Protein AF-A0A7S2RZ08-F1 (afdb_monomer_lite)

Structure (mmCIF, N/CA/C/O backbone):
data_AF-A0A7S2RZ08-F1
#
_entry.id   AF-A0A7S2RZ08-F1
#
loop_
_atom_site.group_PDB
_atom_site.id
_atom_site.type_symbol
_atom_site.label_atom_id
_atom_site.label_alt_id
_atom_site.label_comp_id
_atom_site.label_asym_id
_atom_site.label_entity_id
_atom_site.label_seq_id
_atom_site.pdbx_PDB_ins_code
_atom_site.Cartn_x
_atom_site.Cartn_y
_atom_site.Cartn_z
_atom_site.occupancy
_atom_site.B_iso_or_equiv
_atom_site.auth_seq_id
_atom_site.auth_comp_id
_atom_site.auth_asym_id
_atom_site.auth_atom_id
_atom_site.pdbx_PDB_model_num
ATOM 1 N N . ASP A 1 1 ? 24.749 10.079 -25.184 1.00 39.88 1 ASP A N 1
ATOM 2 C CA . ASP A 1 1 ? 24.175 10.079 -26.549 1.00 39.88 1 ASP A CA 1
ATOM 3 C C . ASP A 1 1 ? 24.033 8.713 -27.232 1.00 39.88 1 ASP A C 1
ATOM 5 O O . ASP A 1 1 ? 23.468 8.671 -28.315 1.00 39.88 1 ASP A O 1
ATOM 9 N N . SER A 1 2 ? 24.429 7.578 -26.632 1.00 42.44 2 SER A N 1
ATOM 10 C CA . SER A 1 2 ? 24.277 6.251 -27.275 1.00 42.44 2 SER A CA 1
ATOM 11 C C . SER A 1 2 ? 23.037 5.440 -26.859 1.00 42.44 2 SER A C 1
ATOM 13 O O . SER A 1 2 ? 22.760 4.423 -27.485 1.00 42.44 2 SER A O 1
ATOM 15 N N . ILE A 1 3 ? 22.268 5.869 -25.848 1.00 48.19 3 ILE A N 1
ATOM 16 C CA . ILE A 1 3 ? 21.102 5.108 -25.342 1.00 48.19 3 ILE A CA 1
ATOM 17 C C . ILE A 1 3 ? 19.831 5.365 -26.177 1.00 48.19 3 ILE A C 1
ATOM 19 O O . ILE A 1 3 ? 18.966 4.501 -26.271 1.00 48.19 3 ILE A O 1
ATOM 23 N N . ILE A 1 4 ? 19.728 6.512 -26.856 1.00 50.09 4 ILE A N 1
ATOM 24 C CA . ILE A 1 4 ? 18.498 6.912 -27.566 1.00 50.09 4 ILE A CA 1
ATOM 25 C C . ILE A 1 4 ? 18.371 6.262 -28.961 1.00 50.09 4 ILE A C 1
ATOM 27 O O . ILE A 1 4 ? 17.264 6.106 -29.470 1.00 50.09 4 ILE A O 1
ATOM 31 N N . ASN A 1 5 ? 19.468 5.800 -29.568 1.00 40.56 5 ASN A N 1
ATOM 32 C CA . ASN A 1 5 ? 19.461 5.384 -30.979 1.00 40.56 5 ASN A CA 1
ATOM 33 C C . ASN A 1 5 ? 19.087 3.912 -31.244 1.00 40.56 5 ASN A C 1
ATOM 35 O O . ASN A 1 5 ? 19.013 3.526 -32.405 1.00 40.56 5 ASN A O 1
ATOM 39 N N . ASN A 1 6 ? 18.808 3.103 -30.215 1.00 41.78 6 ASN A N 1
ATOM 40 C CA . ASN A 1 6 ? 18.461 1.679 -30.377 1.00 41.78 6 ASN A CA 1
ATOM 41 C C . ASN A 1 6 ? 16.973 1.346 -30.168 1.00 41.78 6 ASN A C 1
ATOM 43 O O . ASN A 1 6 ? 16.601 0.178 -30.194 1.00 41.78 6 ASN A O 1
ATOM 47 N N . ILE A 1 7 ? 16.103 2.343 -29.986 1.00 49.62 7 ILE A N 1
ATOM 48 C CA . ILE A 1 7 ? 14.667 2.117 -29.714 1.00 49.62 7 ILE A CA 1
ATOM 49 C C . ILE A 1 7 ? 13.858 1.883 -31.006 1.00 49.62 7 ILE A C 1
ATOM 51 O O . ILE A 1 7 ? 12.688 1.517 -30.960 1.00 49.62 7 ILE A O 1
ATOM 55 N N . ASN A 1 8 ? 14.471 2.042 -32.181 1.00 40.91 8 ASN A N 1
ATOM 56 C CA . ASN A 1 8 ? 13.730 2.105 -33.440 1.00 40.91 8 ASN A CA 1
ATOM 57 C C . ASN A 1 8 ? 13.601 0.787 -34.214 1.00 40.91 8 ASN A C 1
ATOM 59 O O . ASN A 1 8 ? 13.243 0.830 -35.390 1.00 40.91 8 ASN A O 1
ATOM 63 N N . ASP A 1 9 ? 13.844 -0.370 -33.593 1.00 43.00 9 ASP A N 1
ATOM 64 C CA . ASP A 1 9 ? 13.649 -1.649 -34.275 1.00 43.00 9 ASP A CA 1
ATOM 65 C C . ASP A 1 9 ? 12.705 -2.581 -33.499 1.00 43.00 9 ASP A C 1
ATOM 67 O O . ASP A 1 9 ? 13.015 -3.073 -32.415 1.00 43.00 9 ASP A O 1
ATOM 71 N N . LYS A 1 10 ? 11.549 -2.834 -34.129 1.00 38.94 10 LYS A N 1
ATOM 72 C CA . LYS A 1 10 ? 10.484 -3.797 -33.786 1.00 38.94 10 LYS A CA 1
ATOM 73 C C . LYS A 1 10 ? 9.537 -3.420 -32.644 1.00 38.94 10 LYS A C 1
ATOM 75 O O . LYS A 1 10 ? 9.690 -3.891 -31.528 1.00 38.94 10 LYS A O 1
ATOM 80 N N . GLY A 1 11 ? 8.457 -2.713 -32.997 1.00 46.06 11 GLY A N 1
ATOM 81 C CA . GLY A 1 11 ? 7.059 -3.060 -32.661 1.00 46.06 11 GLY A CA 1
ATOM 82 C C . GLY A 1 11 ? 6.643 -3.343 -31.207 1.00 46.06 11 GLY A C 1
ATOM 83 O O . GLY A 1 11 ? 5.505 -3.753 -30.992 1.00 46.06 11 GLY A O 1
ATOM 84 N N . SER A 1 12 ? 7.503 -3.143 -30.216 1.00 50.19 12 SER A N 1
ATOM 85 C CA . SER A 1 12 ? 7.185 -3.261 -28.802 1.00 50.19 12 SER A CA 1
ATOM 86 C C . SER A 1 12 ? 6.709 -1.897 -28.319 1.00 50.19 12 SER A C 1
ATOM 88 O O . SER A 1 12 ? 7.406 -0.890 -28.417 1.00 50.19 12 SER A O 1
ATOM 90 N N . ASN A 1 13 ? 5.471 -1.833 -27.835 1.00 57.31 13 ASN A N 1
ATOM 91 C CA . ASN A 1 13 ? 4.958 -0.638 -27.178 1.00 57.31 13 ASN A CA 1
ATOM 92 C C . ASN A 1 13 ? 5.607 -0.552 -25.787 1.00 57.31 13 ASN A C 1
ATOM 94 O O . ASN A 1 13 ? 5.002 -0.949 -24.793 1.00 57.31 13 ASN A O 1
ATOM 98 N N . VAL A 1 14 ? 6.883 -0.149 -25.737 1.00 67.88 14 VAL A N 1
ATOM 99 C CA . VAL A 1 14 ? 7.626 0.037 -24.485 1.00 67.88 14 VAL A CA 1
ATOM 100 C C . VAL A 1 14 ? 6.904 1.114 -23.691 1.00 67.88 14 VAL A C 1
ATOM 102 O O . VAL A 1 14 ? 6.722 2.238 -24.166 1.00 67.88 14 VAL A O 1
ATOM 105 N N . SER A 1 15 ? 6.447 0.770 -22.489 1.00 83.25 15 SER A N 1
ATOM 106 C CA . SER A 1 15 ? 5.699 1.728 -21.690 1.00 83.25 15 SER A CA 1
ATOM 107 C C . SER A 1 15 ? 6.629 2.850 -21.214 1.00 83.25 15 SER A C 1
ATOM 109 O O . SER A 1 15 ? 7.816 2.635 -20.966 1.00 83.25 15 SER A O 1
ATOM 111 N N . ALA A 1 16 ? 6.094 4.062 -21.032 1.00 85.62 16 ALA A N 1
ATOM 112 C CA . ALA A 1 16 ? 6.869 5.179 -20.477 1.00 85.62 16 ALA A CA 1
ATOM 113 C C . ALA A 1 16 ? 7.503 4.827 -19.117 1.00 85.62 16 ALA A C 1
ATOM 115 O O . ALA A 1 16 ? 8.587 5.304 -18.794 1.00 85.62 16 ALA A O 1
ATOM 116 N N . ARG A 1 17 ? 6.849 3.953 -18.342 1.00 87.19 17 ARG A N 1
ATOM 117 C CA . ARG A 1 17 ? 7.384 3.399 -17.097 1.00 87.19 17 ARG A CA 1
ATOM 118 C C . ARG A 1 17 ? 8.678 2.627 -17.341 1.00 87.19 17 ARG A C 1
ATOM 120 O O . ARG A 1 17 ? 9.646 2.866 -16.632 1.00 87.19 17 ARG A O 1
ATOM 127 N N . ASP A 1 18 ? 8.706 1.735 -18.324 1.00 86.00 18 ASP A N 1
ATOM 128 C CA . ASP A 1 18 ? 9.873 0.881 -18.568 1.00 86.00 18 ASP A CA 1
ATOM 129 C C . ASP A 1 18 ? 11.058 1.709 -19.081 1.00 86.00 18 ASP A C 1
ATOM 131 O O . ASP A 1 18 ? 12.189 1.482 -18.663 1.00 86.00 18 ASP A O 1
ATOM 135 N N . VAL A 1 19 ? 10.793 2.750 -19.884 1.00 88.69 19 VAL A N 1
ATOM 136 C CA . VAL A 1 19 ? 11.814 3.737 -20.283 1.00 88.69 19 VAL A CA 1
ATOM 137 C C . VAL A 1 19 ? 12.393 4.463 -19.066 1.00 88.69 19 VAL A C 1
ATOM 139 O O . VAL A 1 19 ? 13.606 4.635 -18.969 1.00 88.69 19 VAL A O 1
ATOM 142 N N . LEU A 1 20 ? 11.543 4.891 -18.128 1.00 90.00 20 LEU A N 1
ATOM 143 C CA . LEU A 1 20 ? 11.985 5.555 -16.900 1.00 90.00 20 LEU A CA 1
ATOM 144 C C . LEU A 1 20 ? 12.804 4.613 -16.010 1.00 90.00 20 LEU A C 1
ATOM 146 O O . LEU A 1 20 ? 13.838 5.021 -15.485 1.00 90.00 20 LEU A O 1
ATOM 150 N N . LEU A 1 21 ? 12.373 3.360 -15.850 1.00 89.31 21 LEU A N 1
ATOM 151 C CA . LEU A 1 21 ? 13.115 2.369 -15.072 1.00 89.31 21 LEU A CA 1
ATOM 152 C C . LEU A 1 21 ? 14.487 2.107 -15.696 1.00 89.31 21 LEU A C 1
ATOM 154 O O . LEU A 1 21 ? 15.478 2.323 -15.009 1.00 89.31 21 LEU A O 1
ATOM 158 N N . ALA A 1 22 ? 14.548 1.828 -17.002 1.00 88.31 22 ALA A N 1
ATOM 159 C CA . ALA A 1 22 ? 15.799 1.610 -17.733 1.00 88.31 22 ALA A CA 1
ATOM 160 C C . ALA A 1 22 ? 16.746 2.828 -17.727 1.00 88.31 22 ALA A C 1
ATOM 162 O O . ALA A 1 22 ? 17.955 2.684 -17.898 1.00 88.31 22 ALA A O 1
ATOM 163 N N . ALA A 1 23 ? 16.219 4.040 -17.524 1.00 91.19 23 ALA A N 1
ATOM 164 C CA . ALA A 1 23 ? 17.020 5.248 -17.321 1.00 91.19 23 ALA A CA 1
ATOM 165 C C . ALA A 1 23 ? 17.587 5.377 -15.890 1.00 91.19 23 ALA A C 1
ATOM 167 O O . ALA A 1 23 ? 18.287 6.345 -15.589 1.00 91.19 23 ALA A O 1
ATOM 168 N N . GLY A 1 24 ? 17.285 4.435 -14.994 1.00 91.56 24 GLY A N 1
ATOM 169 C CA . GLY A 1 24 ? 17.781 4.396 -13.622 1.00 91.56 24 GLY A CA 1
ATOM 170 C C . GLY A 1 24 ? 17.130 5.415 -12.685 1.00 91.56 24 GLY A C 1
ATOM 171 O O . GLY A 1 24 ? 17.719 5.745 -11.655 1.00 91.56 24 GLY A O 1
ATOM 172 N N . VAL A 1 25 ? 15.927 5.929 -12.993 1.00 93.00 25 VAL A N 1
ATOM 173 C CA . VAL A 1 25 ? 15.311 7.041 -12.226 1.00 93.00 25 VAL A CA 1
ATOM 174 C C . VAL A 1 25 ? 14.966 6.684 -10.781 1.00 93.00 25 VAL A C 1
ATOM 176 O O . VAL A 1 25 ? 14.809 7.578 -9.949 1.00 93.00 25 VAL A O 1
ATOM 179 N N . MET A 1 26 ? 14.847 5.390 -10.469 1.00 93.12 26 MET A N 1
ATOM 180 C CA . MET A 1 26 ? 14.445 4.917 -9.146 1.00 93.12 26 MET A CA 1
ATOM 181 C C . MET A 1 26 ? 15.427 5.376 -8.060 1.00 93.12 26 MET A C 1
ATOM 183 O O . MET A 1 26 ? 15.009 5.932 -7.049 1.00 93.12 26 MET A O 1
ATOM 187 N N . SER A 1 27 ? 16.737 5.208 -8.271 1.00 94.06 27 SER A N 1
ATOM 188 C CA . SER A 1 27 ? 17.733 5.548 -7.244 1.00 94.06 27 SER A CA 1
ATOM 189 C C . SER A 1 27 ? 17.785 7.056 -6.938 1.00 94.06 27 SER A C 1
ATOM 191 O O . SER A 1 27 ? 17.718 7.409 -5.758 1.00 94.06 27 SER A O 1
ATOM 193 N N . PRO A 1 28 ? 17.841 7.967 -7.934 1.00 96.06 28 PRO A N 1
ATOM 194 C CA . PRO A 1 28 ? 17.752 9.405 -7.676 1.00 96.06 28 PRO A CA 1
ATOM 195 C C . PRO A 1 28 ? 16.436 9.826 -7.013 1.00 96.06 28 PRO A C 1
ATOM 197 O O . PRO A 1 28 ? 16.442 10.716 -6.164 1.00 96.06 28 PRO A O 1
ATOM 200 N N . LEU A 1 29 ? 15.311 9.189 -7.363 1.00 96.31 29 LEU A N 1
ATOM 201 C CA . LEU A 1 29 ? 14.014 9.478 -6.750 1.00 96.31 29 LEU A CA 1
ATOM 202 C C . LEU A 1 29 ? 14.008 9.137 -5.253 1.00 96.31 29 LEU A C 1
ATOM 204 O O . LEU A 1 29 ? 13.597 9.968 -4.441 1.00 96.31 29 LEU A O 1
ATOM 208 N N . LEU A 1 30 ? 14.500 7.950 -4.882 1.00 96.44 30 LEU A N 1
ATOM 209 C CA . LEU A 1 30 ? 14.619 7.532 -3.480 1.00 96.44 30 LEU A CA 1
ATOM 210 C C . LEU A 1 30 ? 15.560 8.465 -2.706 1.00 96.44 30 LEU A C 1
ATOM 212 O O . LEU A 1 30 ? 15.197 8.978 -1.648 1.00 96.44 30 LEU A O 1
ATOM 216 N N . GLN A 1 31 ? 16.719 8.796 -3.284 1.00 96.19 31 GLN A N 1
ATOM 217 C CA . GLN A 1 31 ? 17.654 9.751 -2.688 1.00 96.19 31 GLN A CA 1
ATOM 218 C C . GLN A 1 31 ? 17.016 11.131 -2.473 1.00 96.19 31 GLN A C 1
ATOM 220 O O . GLN A 1 31 ? 17.249 11.766 -1.444 1.00 96.19 31 GLN A O 1
ATOM 225 N N . CYS A 1 32 ? 16.207 11.603 -3.423 1.00 95.69 32 CYS A N 1
ATOM 226 C CA . CYS A 1 32 ? 15.506 12.880 -3.324 1.00 95.69 32 CYS A CA 1
ATOM 227 C C . CYS A 1 32 ? 14.493 12.884 -2.168 1.00 95.69 32 CYS A C 1
ATOM 229 O O . CYS A 1 32 ? 14.449 13.834 -1.382 1.00 95.69 32 CYS A O 1
ATOM 231 N N . LEU A 1 33 ? 13.735 11.793 -2.019 1.00 96.56 33 LEU A N 1
ATOM 232 C CA . LEU A 1 33 ? 12.812 11.602 -0.902 1.00 96.56 33 LEU A CA 1
ATOM 233 C C . LEU A 1 33 ? 13.547 11.585 0.443 1.00 96.56 33 LEU A C 1
ATOM 235 O O . LEU A 1 33 ? 13.082 12.221 1.391 1.00 96.56 33 LEU A O 1
ATOM 239 N N . ASP A 1 34 ? 14.690 10.910 0.533 1.00 95.62 34 ASP A N 1
ATOM 240 C CA . ASP A 1 34 ? 15.421 10.744 1.794 1.00 95.62 34 ASP A CA 1
ATOM 241 C C . ASP A 1 34 ? 16.277 11.955 2.181 1.00 95.62 34 ASP A C 1
ATOM 243 O O . ASP A 1 34 ? 16.437 12.240 3.366 1.00 95.62 34 ASP A O 1
ATOM 247 N N . SER A 1 35 ? 16.757 12.732 1.208 1.00 96.12 35 SER A N 1
ATOM 248 C CA . SER A 1 35 ? 17.570 13.933 1.465 1.00 96.12 35 SER A CA 1
ATOM 249 C C . SER A 1 35 ? 16.743 15.138 1.922 1.00 96.12 35 SER A C 1
ATOM 251 O O . SER A 1 35 ? 17.294 16.126 2.401 1.00 96.12 35 SER A O 1
ATOM 253 N N . SER A 1 36 ? 15.422 15.118 1.733 1.00 93.56 36 SER A N 1
ATOM 254 C CA . SER A 1 36 ? 14.541 16.2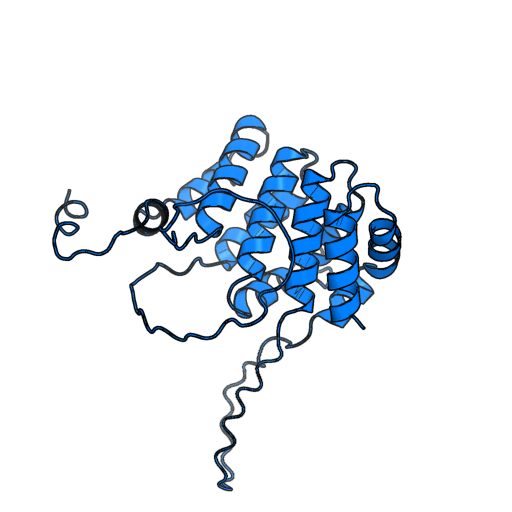65 1.999 1.00 93.56 36 SER A CA 1
ATOM 255 C C . SER A 1 36 ? 13.262 15.872 2.753 1.00 93.56 36 SER A C 1
ATOM 257 O O . SER A 1 36 ? 12.155 16.163 2.285 1.00 93.56 36 SER A O 1
ATOM 259 N N . PRO A 1 37 ? 13.374 15.256 3.949 1.00 93.94 37 PRO A N 1
ATOM 260 C CA . PRO A 1 37 ? 12.224 14.730 4.691 1.00 93.94 37 PRO A CA 1
ATOM 261 C C . PRO A 1 37 ? 11.236 15.819 5.136 1.00 93.94 37 PRO A C 1
ATOM 263 O O . PRO A 1 37 ? 10.047 15.545 5.263 1.00 93.94 37 PRO A O 1
ATOM 266 N N . GLN A 1 38 ? 11.703 17.058 5.321 1.00 94.94 38 GLN A N 1
ATOM 267 C CA . GLN A 1 38 ? 10.864 18.185 5.749 1.00 94.94 38 GLN A CA 1
ATOM 268 C C . GLN A 1 38 ? 10.092 18.855 4.602 1.00 94.94 38 GLN A C 1
ATOM 270 O O . GLN A 1 38 ? 9.186 19.653 4.842 1.00 94.94 38 GLN A O 1
ATOM 275 N N . ASN A 1 39 ? 10.433 18.560 3.344 1.00 96.81 39 ASN A N 1
ATOM 276 C CA . ASN A 1 39 ? 9.755 19.153 2.196 1.00 96.81 39 ASN A CA 1
ATOM 277 C C . ASN A 1 39 ? 8.499 18.346 1.850 1.00 96.81 39 ASN A C 1
ATOM 279 O O . ASN A 1 39 ? 8.538 17.441 1.018 1.00 96.81 39 ASN A O 1
ATOM 283 N N . LEU A 1 40 ? 7.374 18.691 2.477 1.00 96.88 40 LEU A N 1
ATOM 284 C CA . LEU A 1 40 ? 6.114 17.961 2.319 1.00 96.88 40 LEU A CA 1
ATOM 285 C C . LEU A 1 40 ? 5.640 17.859 0.859 1.00 96.88 40 LEU A C 1
ATOM 287 O O . LEU A 1 40 ? 5.173 16.802 0.441 1.00 96.88 40 LEU A O 1
ATOM 291 N N . SER A 1 41 ? 5.787 18.932 0.076 1.00 97.50 41 SER A N 1
ATOM 292 C CA . SER A 1 41 ? 5.408 18.937 -1.345 1.00 97.50 41 SER A CA 1
ATOM 293 C C . SER A 1 41 ? 6.203 17.892 -2.130 1.00 97.50 41 SER A C 1
ATOM 295 O O . SER A 1 41 ? 5.635 17.080 -2.863 1.00 97.50 41 SER A O 1
ATOM 297 N N . LEU A 1 42 ? 7.515 17.842 -1.892 1.00 97.19 42 LEU A N 1
ATOM 298 C CA . LEU A 1 42 ? 8.389 16.845 -2.494 1.00 97.19 42 LEU A CA 1
ATOM 299 C C . LEU A 1 42 ? 8.058 15.427 -2.019 1.00 97.19 42 LEU A C 1
ATOM 301 O O . LEU A 1 42 ? 8.025 14.519 -2.843 1.00 97.19 42 LEU A O 1
ATOM 305 N N . GLN A 1 43 ? 7.763 15.228 -0.728 1.00 98.00 43 GLN A N 1
ATOM 306 C CA . GLN A 1 43 ? 7.355 13.913 -0.217 1.00 98.00 43 GLN A CA 1
ATOM 307 C C . GLN A 1 43 ? 6.077 13.422 -0.913 1.00 98.00 43 GLN A C 1
ATOM 309 O O . GLN A 1 43 ? 6.016 12.264 -1.321 1.00 98.00 43 GLN A O 1
ATOM 314 N N . ARG A 1 44 ? 5.078 14.293 -1.110 1.00 98.12 44 ARG A N 1
ATOM 315 C CA . ARG A 1 44 ? 3.828 13.948 -1.810 1.00 98.12 44 ARG A CA 1
ATOM 316 C C . ARG A 1 44 ? 4.074 13.580 -3.269 1.00 98.12 44 ARG A C 1
ATOM 318 O O . ARG A 1 44 ? 3.660 12.507 -3.701 1.00 98.12 44 ARG A O 1
ATOM 325 N N . ILE A 1 45 ? 4.776 14.438 -4.008 1.00 97.88 45 ILE A N 1
ATOM 326 C CA . ILE A 1 45 ? 5.058 14.226 -5.435 1.00 97.88 45 ILE A CA 1
ATOM 327 C C . ILE A 1 45 ? 5.929 12.984 -5.633 1.00 97.88 45 ILE A C 1
ATOM 329 O O . ILE A 1 45 ? 5.632 12.158 -6.491 1.00 97.88 45 ILE A O 1
ATOM 333 N N . GLY A 1 46 ? 6.980 12.823 -4.828 1.00 97.75 46 GLY A N 1
ATOM 334 C CA . GLY A 1 46 ? 7.886 11.686 -4.938 1.00 97.75 46 GLY A CA 1
ATOM 335 C C . GLY A 1 46 ? 7.217 10.362 -4.568 1.00 97.75 46 GLY A C 1
ATOM 336 O O . GLY A 1 46 ? 7.403 9.379 -5.279 1.00 97.75 46 GLY A O 1
ATOM 337 N N . SER A 1 47 ? 6.372 10.336 -3.529 1.00 97.62 47 SER A N 1
ATOM 338 C CA . SER A 1 47 ? 5.610 9.129 -3.166 1.00 97.62 47 SER A CA 1
ATOM 339 C C . SER A 1 47 ? 4.600 8.749 -4.250 1.00 97.62 47 SER A C 1
ATOM 341 O O . SER A 1 47 ? 4.440 7.568 -4.552 1.00 97.62 47 SER A O 1
ATOM 343 N N . TRP A 1 48 ? 3.955 9.738 -4.878 1.00 96.94 48 TRP A N 1
ATOM 344 C CA . TRP A 1 48 ? 3.063 9.507 -6.016 1.00 96.94 48 TRP A CA 1
ATOM 345 C C . TRP A 1 48 ? 3.809 8.997 -7.257 1.00 96.94 48 TRP A C 1
ATOM 347 O O . TRP A 1 48 ? 3.366 8.059 -7.918 1.00 96.94 48 TRP A O 1
ATOM 357 N N . ALA A 1 49 ? 4.971 9.576 -7.571 1.00 96.62 49 ALA A N 1
ATOM 358 C CA . ALA A 1 49 ? 5.814 9.091 -8.659 1.00 96.62 49 ALA A CA 1
ATOM 359 C C . ALA A 1 49 ? 6.245 7.637 -8.418 1.00 96.62 49 ALA A C 1
ATOM 361 O O . ALA A 1 49 ? 6.164 6.811 -9.328 1.00 96.62 49 ALA A O 1
ATOM 362 N N . LEU A 1 50 ? 6.630 7.312 -7.180 1.00 95.62 50 LEU A N 1
ATOM 363 C CA . LEU A 1 50 ? 7.005 5.963 -6.776 1.00 95.62 50 LEU A CA 1
ATOM 364 C C . LEU A 1 50 ? 5.852 4.969 -6.970 1.00 95.62 50 LEU A C 1
ATOM 366 O O . LEU A 1 50 ? 6.075 3.908 -7.549 1.00 95.62 50 LEU A O 1
ATOM 370 N N . SER A 1 51 ? 4.622 5.319 -6.573 1.00 95.44 51 SER A N 1
ATOM 371 C CA . SER A 1 51 ? 3.471 4.421 -6.749 1.00 95.44 51 SER A CA 1
ATOM 372 C C . SER A 1 51 ? 3.212 4.100 -8.220 1.00 95.44 51 SER A C 1
ATOM 374 O O . SER A 1 51 ? 2.977 2.944 -8.558 1.00 95.44 51 SER A O 1
ATOM 376 N N . ASN A 1 52 ? 3.337 5.090 -9.108 1.00 93.75 52 ASN A N 1
ATOM 377 C CA . ASN A 1 52 ? 3.142 4.895 -10.549 1.00 93.75 52 ASN A CA 1
ATOM 378 C C . ASN A 1 52 ? 4.257 4.047 -11.187 1.00 93.75 52 ASN A C 1
ATOM 380 O O . ASN A 1 52 ? 3.994 3.249 -12.087 1.00 93.75 52 ASN A O 1
ATOM 384 N N . LEU A 1 53 ? 5.506 4.218 -10.739 1.00 92.44 53 LEU A N 1
ATOM 385 C CA . LEU A 1 53 ? 6.637 3.413 -11.212 1.00 92.44 53 LEU A CA 1
ATOM 386 C C . LEU A 1 53 ? 6.500 1.944 -10.796 1.00 92.44 53 LEU A C 1
ATOM 388 O O . LEU A 1 53 ? 6.949 1.058 -11.521 1.00 92.44 53 LEU A O 1
ATOM 392 N N . VAL A 1 54 ? 5.858 1.670 -9.662 1.00 91.38 54 VAL A N 1
ATOM 393 C CA . VAL A 1 54 ? 5.659 0.308 -9.156 1.00 91.38 54 VAL A CA 1
ATOM 394 C C . VAL A 1 54 ? 4.404 -0.358 -9.739 1.00 91.38 54 VAL A C 1
ATOM 396 O O . VAL A 1 54 ? 4.459 -1.549 -10.016 1.00 91.38 54 VAL A O 1
ATOM 399 N N . GLU A 1 55 ? 3.328 0.387 -10.019 1.00 87.31 55 GLU A N 1
ATOM 400 C CA . GLU A 1 55 ? 2.008 -0.122 -10.457 1.00 87.31 55 GLU A CA 1
ATOM 401 C C . GLU A 1 55 ? 2.013 -1.012 -11.720 1.00 87.31 55 GLU A C 1
ATOM 403 O O . GLU A 1 55 ? 1.053 -1.740 -11.945 1.00 87.31 55 GLU A O 1
ATOM 408 N N . GLY A 1 56 ? 3.072 -1.004 -12.539 1.00 66.56 56 GLY A N 1
ATOM 409 C CA . GLY A 1 56 ? 3.276 -2.042 -13.561 1.00 66.56 56 GLY A CA 1
ATOM 410 C C . GLY A 1 56 ? 2.095 -2.226 -14.518 1.00 66.56 56 GLY A C 1
ATOM 411 O O . GLY A 1 56 ? 1.632 -3.342 -14.728 1.00 66.56 56 GLY A O 1
ATOM 412 N N . ARG A 1 57 ? 1.560 -1.146 -15.102 1.00 56.41 57 ARG A N 1
ATOM 413 C CA . ARG A 1 57 ? 0.437 -1.284 -16.039 1.00 56.41 57 ARG A CA 1
ATOM 414 C C . ARG A 1 57 ? 0.875 -1.934 -17.348 1.00 56.41 57 ARG A C 1
ATOM 416 O O . ARG A 1 57 ? 1.401 -1.255 -18.228 1.00 56.41 57 ARG A O 1
ATOM 423 N N . VAL A 1 58 ? 0.512 -3.199 -17.549 1.00 41.75 58 VAL A N 1
ATOM 424 C CA . VAL A 1 58 ? 0.253 -3.706 -18.902 1.00 41.75 58 VAL A CA 1
ATOM 425 C C . VAL A 1 58 ? -1.002 -2.988 -19.395 1.00 41.75 58 VAL A C 1
ATOM 427 O O . VAL A 1 58 ? -2.116 -3.256 -18.945 1.00 41.75 58 VAL A O 1
ATOM 430 N N . GLN A 1 59 ? -0.834 -2.006 -20.282 1.00 36.69 59 GLN A N 1
ATOM 431 C CA . GLN A 1 59 ? -1.965 -1.400 -20.975 1.00 36.69 59 GLN A CA 1
ATOM 432 C C . GLN A 1 59 ? -2.623 -2.466 -21.858 1.00 36.69 59 GLN A C 1
ATOM 434 O O . GLN A 1 59 ? -2.238 -2.650 -23.010 1.00 36.69 59 GLN A O 1
ATOM 439 N N . HIS A 1 60 ? -3.665 -3.130 -21.362 1.00 33.50 60 HIS A N 1
ATOM 440 C CA . HIS A 1 60 ? -4.672 -3.689 -22.254 1.00 33.50 60 HIS A CA 1
ATOM 441 C C . HIS A 1 60 ? -5.411 -2.518 -22.908 1.00 33.50 60 HIS A C 1
ATOM 443 O O . HIS A 1 60 ? -6.440 -2.038 -22.428 1.00 33.50 60 HIS A O 1
ATOM 449 N N . GLN A 1 61 ? -4.862 -2.027 -24.018 1.00 33.44 61 GLN A N 1
ATOM 450 C CA . GLN A 1 61 ? -5.678 -1.348 -25.007 1.00 33.44 61 GLN A CA 1
ATOM 451 C C . GLN A 1 61 ? -6.695 -2.359 -25.525 1.00 33.44 61 GLN A C 1
ATOM 453 O O . GLN A 1 61 ? -6.326 -3.337 -26.163 1.00 33.44 61 GLN A O 1
ATOM 458 N N . ASN A 1 62 ? -7.957 -2.147 -25.161 1.00 28.03 62 ASN A N 1
ATOM 459 C CA . ASN A 1 62 ? -9.116 -2.255 -26.043 1.00 28.03 62 ASN A CA 1
ATOM 460 C C . ASN A 1 62 ? -10.354 -1.784 -25.264 1.00 28.03 62 ASN A C 1
ATOM 462 O O . ASN A 1 62 ? -11.006 -2.555 -24.566 1.00 28.03 62 ASN A O 1
ATOM 466 N N . LYS A 1 63 ? -10.692 -0.495 -25.390 1.00 27.73 63 LYS A N 1
ATOM 467 C CA . LYS A 1 63 ? -12.091 -0.052 -25.305 1.00 27.73 63 LYS A CA 1
ATOM 468 C C . LYS A 1 63 ? -12.587 0.123 -26.737 1.00 27.73 63 LYS A C 1
ATOM 470 O O . LYS A 1 63 ? -11.916 0.786 -27.523 1.00 27.73 63 LYS A O 1
ATOM 475 N N . PRO A 1 64 ? -13.771 -0.416 -27.051 1.00 34.28 64 PRO A N 1
ATOM 476 C CA . PRO A 1 64 ? -14.912 0.493 -27.106 1.00 34.28 64 PRO A CA 1
ATOM 477 C C . PRO A 1 64 ? -16.174 -0.099 -26.461 1.00 34.28 64 PRO A C 1
ATOM 479 O O . PRO A 1 64 ? -16.395 -1.304 -26.488 1.00 34.28 64 PRO A O 1
ATOM 482 N N . GLY A 1 65 ? -17.033 0.774 -25.929 1.00 27.25 65 GLY A N 1
ATOM 483 C CA . GLY A 1 65 ? -18.422 0.429 -25.611 1.00 27.25 65 GLY A CA 1
ATOM 484 C C . GLY A 1 65 ? -18.823 0.656 -24.156 1.00 27.25 65 GLY A C 1
ATOM 485 O O . GLY A 1 65 ? -18.406 -0.044 -23.243 1.00 27.25 65 GLY A O 1
ATOM 486 N N . SER A 1 66 ? -19.674 1.652 -23.954 1.00 29.44 66 SER A N 1
ATOM 487 C CA . SER A 1 66 ? -20.488 1.876 -22.763 1.00 29.44 66 SER A CA 1
ATOM 488 C C . SER A 1 66 ? -21.409 0.689 -22.448 1.00 29.44 66 SER A C 1
ATOM 490 O O . SER A 1 66 ? -22.155 0.273 -23.328 1.00 29.44 66 SER A O 1
ATOM 492 N N . SER A 1 67 ? -21.466 0.229 -21.198 1.00 25.44 67 SER A N 1
ATOM 493 C CA . SER A 1 67 ? -22.642 0.296 -20.309 1.00 25.44 67 SER A CA 1
ATOM 494 C C . SER A 1 67 ? -22.427 -0.596 -19.074 1.00 25.44 67 SER A C 1
ATOM 496 O O . SER A 1 67 ? -21.426 -1.291 -18.953 1.00 25.44 67 SER A O 1
ATOM 498 N N . LYS A 1 68 ? -23.346 -0.455 -18.128 1.00 32.53 68 LYS A N 1
ATOM 499 C CA . LYS A 1 68 ? -23.346 -0.872 -16.726 1.00 32.53 68 LYS A CA 1
ATOM 500 C C . LYS A 1 68 ? -23.406 -2.396 -16.504 1.00 32.53 68 LYS A C 1
ATOM 502 O O . LYS A 1 68 ? -23.858 -3.136 -17.366 1.00 32.53 68 LYS A O 1
ATOM 507 N N . ASP A 1 69 ? -23.067 -2.744 -15.261 1.00 25.44 69 ASP A N 1
ATOM 508 C CA . ASP A 1 69 ? -23.525 -3.889 -14.458 1.00 25.44 69 ASP A CA 1
ATOM 509 C C . ASP A 1 69 ? -22.613 -5.116 -14.264 1.00 25.44 69 ASP A C 1
ATOM 511 O O . ASP A 1 69 ? -22.145 -5.760 -15.192 1.00 25.44 69 ASP A O 1
ATOM 515 N N . ALA A 1 70 ? -22.467 -5.407 -12.963 1.00 28.12 70 ALA A N 1
ATOM 516 C CA . ALA A 1 70 ? -22.366 -6.699 -12.288 1.00 28.12 70 ALA A CA 1
ATOM 517 C C . ALA A 1 70 ? -21.197 -7.654 -12.607 1.00 28.12 70 ALA A C 1
ATOM 519 O O . ALA A 1 70 ? -21.122 -8.264 -13.660 1.00 28.12 70 ALA A O 1
ATOM 520 N N . SER A 1 71 ? -20.397 -7.872 -11.556 1.00 33.47 71 SER A N 1
ATOM 521 C CA . SER A 1 71 ? -20.085 -9.190 -10.982 1.00 33.47 71 SER A CA 1
ATOM 522 C C . SER A 1 71 ? -19.463 -10.276 -11.875 1.00 33.47 71 SER A C 1
ATOM 524 O O . SER A 1 71 ? -20.051 -10.746 -12.838 1.00 33.47 71 SER A O 1
ATOM 526 N N . ASN A 1 72 ? -18.341 -10.805 -11.376 1.00 32.03 72 ASN A N 1
ATOM 527 C CA . ASN A 1 72 ? -17.653 -12.036 -11.774 1.00 32.03 72 ASN A CA 1
ATOM 528 C C . ASN A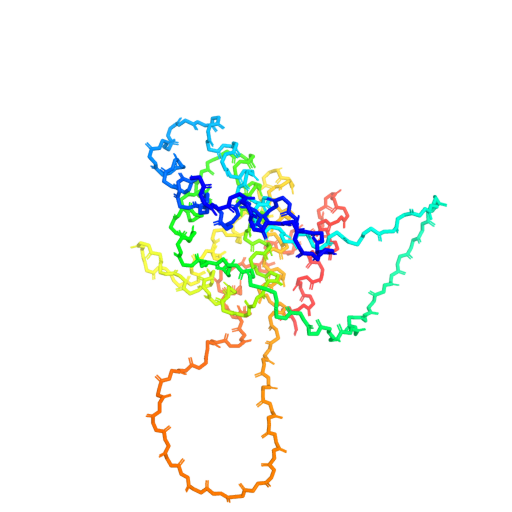 1 72 ? -16.881 -12.025 -13.100 1.00 32.03 72 ASN A C 1
ATOM 530 O O . ASN A 1 72 ? -17.426 -12.256 -14.176 1.00 32.03 72 ASN A O 1
ATOM 534 N N . LYS A 1 73 ? -15.549 -12.000 -12.968 1.00 32.09 73 LYS A N 1
ATOM 535 C CA . LYS A 1 73 ? -14.709 -12.984 -13.659 1.00 32.09 73 LYS A CA 1
ATOM 536 C C . LYS A 1 73 ? -13.484 -13.351 -12.818 1.00 32.09 73 LYS A C 1
ATOM 538 O O . LYS A 1 73 ? -12.464 -12.675 -12.831 1.00 32.09 73 LYS A O 1
ATOM 543 N N . LEU A 1 74 ? -13.666 -14.436 -12.070 1.00 34.19 74 LEU A N 1
ATOM 544 C CA . LEU A 1 74 ? -12.640 -15.397 -11.680 1.00 34.19 74 LEU A CA 1
ATOM 545 C C . LEU A 1 74 ? -12.083 -16.054 -12.958 1.00 34.19 74 LEU A C 1
ATOM 547 O O . LEU A 1 74 ? -12.860 -16.349 -13.870 1.00 34.19 74 LEU A O 1
ATOM 551 N N . GLY A 1 75 ? -10.770 -16.285 -13.010 1.00 28.47 75 GLY A N 1
ATOM 552 C CA . GLY A 1 75 ? -10.113 -17.058 -14.069 1.00 28.47 75 GLY A CA 1
ATOM 553 C C . GLY A 1 75 ? -8.971 -16.314 -14.756 1.00 28.47 75 GLY A C 1
ATOM 554 O O . GLY A 1 75 ? -9.095 -15.932 -15.919 1.00 28.47 75 GLY A O 1
ATOM 555 N N . SER A 1 76 ? -7.853 -16.134 -14.046 1.00 36.03 76 SER A N 1
ATOM 556 C CA . SER A 1 76 ? -6.559 -15.873 -14.679 1.00 36.03 76 SER A CA 1
ATOM 557 C C . SER A 1 76 ? -6.050 -17.191 -15.267 1.00 36.03 76 SER A C 1
ATOM 559 O O . SER A 1 76 ? -5.510 -18.039 -14.567 1.00 36.03 76 SER A O 1
ATOM 561 N N . MET A 1 77 ? -6.294 -17.388 -16.558 1.00 34.19 77 MET A N 1
ATOM 562 C CA . MET A 1 77 ? -5.600 -18.365 -17.391 1.00 34.19 77 MET A CA 1
ATOM 563 C C . MET A 1 77 ? -5.207 -17.645 -18.676 1.00 34.19 77 MET A C 1
ATOM 565 O O . MET A 1 77 ? -6.018 -17.510 -19.588 1.00 34.19 77 MET A O 1
ATOM 569 N N . ASN A 1 78 ? -3.969 -17.158 -18.731 1.00 29.62 78 ASN A N 1
ATOM 570 C CA . ASN A 1 78 ? -3.053 -17.608 -19.772 1.00 29.62 78 ASN A CA 1
ATOM 571 C C . ASN A 1 78 ? -1.616 -17.202 -19.438 1.00 29.62 78 ASN A C 1
ATOM 573 O O . ASN A 1 78 ? -1.288 -16.023 -19.316 1.00 29.62 78 ASN A O 1
ATOM 577 N N . CYS A 1 79 ? -0.764 -18.214 -19.349 1.00 39.94 79 CYS A N 1
ATOM 578 C CA . CYS A 1 79 ? 0.671 -18.100 -19.489 1.00 39.94 79 CYS A CA 1
ATOM 579 C C . CYS A 1 79 ? 1.005 -17.590 -20.902 1.00 39.94 79 CYS A C 1
ATOM 581 O O . CYS A 1 79 ? 0.553 -18.125 -21.914 1.00 39.94 79 CYS A O 1
ATOM 583 N N . GLY A 1 80 ? 1.803 -16.530 -20.960 1.00 25.45 80 GLY A N 1
ATOM 584 C CA . GLY A 1 80 ? 2.310 -15.935 -22.187 1.00 25.45 80 GLY A CA 1
ATOM 585 C C . GLY A 1 80 ? 3.710 -15.421 -21.920 1.00 25.45 80 GLY A C 1
ATOM 586 O O . GLY A 1 80 ? 3.899 -14.312 -21.436 1.00 25.45 80 GLY A O 1
ATOM 587 N N . ASN A 1 81 ? 4.676 -16.289 -22.189 1.00 38.12 81 ASN A N 1
ATOM 588 C CA . ASN A 1 81 ? 6.104 -16.065 -22.073 1.00 38.12 81 ASN A CA 1
ATOM 589 C C . ASN A 1 81 ? 6.525 -14.801 -22.855 1.00 38.12 81 ASN A C 1
ATOM 591 O O . ASN A 1 81 ? 6.605 -14.828 -24.081 1.00 38.12 81 ASN A O 1
ATOM 595 N N . HIS A 1 82 ? 6.824 -13.712 -22.147 1.00 31.00 82 HIS A N 1
ATOM 596 C CA . HIS A 1 82 ? 7.611 -12.595 -22.664 1.00 31.00 82 HIS A CA 1
ATOM 597 C C . HIS A 1 82 ? 8.771 -12.337 -21.701 1.00 31.00 82 HIS A C 1
ATOM 599 O O . HIS A 1 82 ? 8.672 -11.547 -20.768 1.00 31.00 82 HIS A O 1
ATOM 605 N N . HIS A 1 83 ? 9.895 -13.004 -21.966 1.00 37.44 83 HIS A N 1
ATOM 606 C CA . HIS A 1 83 ? 11.214 -12.565 -21.519 1.00 37.44 83 HIS A CA 1
ATOM 607 C C . HIS A 1 83 ? 11.560 -11.256 -22.247 1.00 37.44 83 HIS A C 1
ATOM 609 O O . HIS A 1 83 ? 12.280 -11.250 -23.243 1.00 37.44 83 HIS A O 1
ATOM 615 N N . SER A 1 84 ? 10.986 -10.147 -21.791 1.00 33.00 84 SER A N 1
ATOM 616 C CA . SER A 1 84 ? 11.384 -8.802 -22.198 1.00 33.00 84 SER A CA 1
ATOM 617 C C . SER A 1 84 ? 12.093 -8.189 -21.001 1.00 33.00 84 SER A C 1
ATOM 619 O O . SER A 1 84 ? 11.545 -8.239 -19.904 1.00 33.00 84 SER A O 1
ATOM 621 N N . GLY A 1 85 ? 13.321 -7.703 -21.194 1.00 36.84 85 GLY A N 1
ATOM 622 C CA . GLY A 1 85 ? 14.234 -7.233 -20.147 1.00 36.84 85 GLY A CA 1
ATOM 623 C C . GLY A 1 85 ? 13.724 -6.026 -19.356 1.00 36.84 85 GLY A C 1
ATOM 624 O O . GLY A 1 85 ? 14.285 -4.940 -19.451 1.00 36.84 85 GLY A O 1
ATOM 625 N N . ASN A 1 86 ? 12.670 -6.226 -18.571 1.00 49.53 86 ASN A N 1
ATOM 626 C CA . ASN A 1 86 ? 12.238 -5.322 -17.526 1.00 49.53 86 ASN A CA 1
ATOM 627 C C . ASN A 1 86 ? 13.283 -5.405 -16.422 1.00 49.53 86 ASN A C 1
ATOM 629 O O . ASN A 1 86 ? 13.458 -6.466 -15.825 1.00 49.53 86 ASN A O 1
ATOM 633 N N . GLU A 1 87 ? 13.980 -4.303 -16.155 1.00 56.03 87 GLU A N 1
ATOM 634 C CA . GLU A 1 87 ? 14.710 -4.176 -14.900 1.00 56.03 87 GLU A CA 1
ATOM 635 C C . GLU A 1 87 ? 13.741 -4.470 -13.754 1.00 56.03 87 GLU A C 1
ATOM 637 O O . GLU A 1 87 ? 12.779 -3.737 -13.507 1.00 56.03 87 GLU A O 1
ATOM 642 N N . GLU A 1 88 ? 13.967 -5.603 -13.100 1.00 70.38 88 GLU A N 1
ATOM 643 C CA . GLU A 1 88 ? 13.179 -6.031 -11.962 1.00 70.38 88 GLU A CA 1
ATOM 644 C C . GLU A 1 88 ? 13.349 -5.007 -10.836 1.00 70.38 88 GLU A C 1
ATOM 646 O O . GLU A 1 88 ? 14.467 -4.612 -10.481 1.00 70.38 88 GLU A O 1
ATOM 651 N N . ILE A 1 89 ? 12.229 -4.535 -10.284 1.00 81.62 89 ILE A N 1
ATOM 652 C CA . ILE A 1 89 ? 12.251 -3.584 -9.176 1.00 81.62 89 ILE A CA 1
ATOM 653 C C . ILE A 1 89 ? 12.881 -4.288 -7.978 1.00 81.62 89 ILE A C 1
ATOM 655 O O . ILE A 1 89 ? 12.290 -5.178 -7.375 1.00 81.62 89 ILE A O 1
ATOM 659 N N . LYS A 1 90 ? 14.079 -3.851 -7.593 1.00 87.06 90 LYS A N 1
ATOM 660 C CA . LYS A 1 90 ? 14.767 -4.363 -6.407 1.00 87.06 90 LYS A CA 1
ATOM 661 C C . LYS A 1 90 ? 14.092 -3.826 -5.150 1.00 87.06 90 LYS A C 1
ATOM 663 O O . LYS A 1 90 ? 14.528 -2.819 -4.605 1.00 87.06 90 LYS A O 1
ATOM 668 N N . ILE A 1 91 ? 13.051 -4.501 -4.665 1.00 90.25 91 ILE A N 1
ATOM 669 C CA . ILE A 1 91 ? 12.272 -4.067 -3.492 1.00 90.25 91 ILE A CA 1
ATOM 670 C C . ILE A 1 91 ? 13.147 -3.699 -2.282 1.00 90.25 91 ILE A C 1
ATOM 672 O O . ILE A 1 91 ? 12.850 -2.738 -1.577 1.00 90.25 91 ILE A O 1
ATOM 676 N N . GLN A 1 92 ? 14.271 -4.395 -2.091 1.00 90.56 92 GLN A N 1
ATOM 677 C CA . GLN A 1 92 ? 15.210 -4.153 -0.993 1.00 90.56 92 GLN A CA 1
ATOM 678 C C . GLN A 1 92 ? 15.743 -2.713 -0.943 1.00 90.56 92 GLN A C 1
ATOM 680 O O . GLN A 1 92 ? 15.975 -2.194 0.147 1.00 90.56 92 GLN A O 1
ATOM 685 N N . SER A 1 93 ? 15.897 -2.032 -2.086 1.00 92.31 93 SER A N 1
ATOM 686 C CA . SER A 1 93 ? 16.320 -0.626 -2.094 1.00 92.31 93 SER A CA 1
ATOM 687 C C . SER A 1 93 ? 15.184 0.348 -1.771 1.00 92.31 93 SER A C 1
ATOM 689 O O . SER A 1 93 ? 15.459 1.451 -1.310 1.00 92.31 93 SER A O 1
ATOM 691 N N . LEU A 1 94 ? 13.921 -0.048 -1.962 1.00 94.44 94 LEU A N 1
ATOM 692 C CA . LEU A 1 94 ? 12.748 0.785 -1.676 1.00 94.44 94 LEU A CA 1
ATOM 693 C C . LEU A 1 94 ? 12.352 0.735 -0.192 1.00 94.44 94 LEU A C 1
ATOM 695 O O . LEU A 1 94 ? 11.828 1.717 0.336 1.00 94.44 94 LEU A O 1
ATOM 699 N N . LEU A 1 95 ? 12.572 -0.401 0.480 1.00 94.19 95 LEU A N 1
ATOM 700 C CA . LEU A 1 95 ? 12.084 -0.653 1.843 1.00 94.19 95 LEU A CA 1
ATOM 701 C C . LEU A 1 95 ? 12.485 0.419 2.875 1.00 94.19 95 LEU A C 1
ATOM 703 O O . LEU A 1 95 ? 11.601 0.829 3.632 1.00 94.19 95 LEU A O 1
ATOM 707 N N . PRO A 1 96 ? 13.737 0.928 2.925 1.00 94.75 96 PRO A N 1
ATOM 708 C CA . PRO A 1 96 ? 14.107 1.964 3.892 1.00 94.75 96 PRO A CA 1
ATOM 709 C C . PRO A 1 96 ? 13.281 3.247 3.728 1.00 94.75 96 PRO A C 1
ATOM 711 O O . P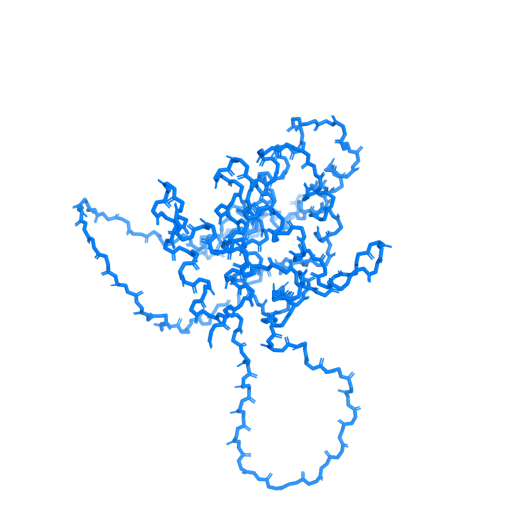RO A 1 96 ? 12.738 3.772 4.704 1.00 94.75 96 PRO A O 1
ATOM 714 N N . THR A 1 97 ? 13.127 3.714 2.486 1.00 96.62 97 THR A N 1
ATOM 715 C CA . THR A 1 97 ? 12.336 4.904 2.154 1.00 96.62 97 THR A CA 1
ATOM 716 C C . THR A 1 97 ? 10.852 4.663 2.441 1.00 96.62 97 THR A C 1
ATOM 718 O O . THR A 1 97 ? 10.225 5.470 3.125 1.00 96.62 97 THR A O 1
ATOM 721 N N . LEU A 1 98 ? 10.284 3.533 1.998 1.00 97.19 98 LEU A N 1
ATOM 722 C CA . LEU A 1 98 ? 8.873 3.189 2.228 1.00 97.19 98 LEU A CA 1
ATOM 723 C C . LEU A 1 98 ? 8.534 3.103 3.718 1.00 97.19 98 LEU A C 1
ATOM 725 O O . LEU A 1 98 ? 7.501 3.625 4.139 1.00 97.19 98 LEU A O 1
ATOM 729 N N . ARG A 1 99 ? 9.422 2.514 4.528 1.00 96.06 99 ARG A N 1
ATOM 730 C CA . ARG A 1 99 ? 9.262 2.476 5.983 1.00 96.06 99 ARG A CA 1
ATOM 731 C C . ARG A 1 99 ? 9.164 3.882 6.551 1.00 96.06 99 ARG A C 1
ATOM 733 O O . ARG A 1 99 ? 8.206 4.181 7.251 1.00 96.06 99 ARG A O 1
ATOM 740 N N . ARG A 1 100 ? 10.107 4.766 6.218 1.00 95.88 100 ARG A N 1
ATOM 741 C CA . ARG A 1 100 ? 10.083 6.158 6.689 1.00 95.88 100 ARG A CA 1
ATOM 742 C C . ARG A 1 100 ? 8.781 6.863 6.294 1.00 95.88 100 ARG A C 1
ATOM 744 O O . ARG A 1 100 ? 8.184 7.542 7.126 1.00 95.88 100 ARG A O 1
ATOM 751 N N . LEU A 1 101 ? 8.330 6.690 5.051 1.00 97.62 101 LEU A N 1
ATOM 752 C CA . LEU A 1 101 ? 7.105 7.314 4.543 1.00 97.62 101 LEU A CA 1
ATOM 753 C C . LEU A 1 101 ? 5.837 6.816 5.261 1.00 97.62 101 LEU A C 1
ATOM 755 O O . LEU A 1 101 ? 4.943 7.621 5.521 1.00 97.62 101 LEU A O 1
ATOM 759 N N . LEU A 1 102 ? 5.771 5.537 5.654 1.00 96.88 102 LEU A N 1
ATOM 760 C CA . LEU A 1 102 ? 4.648 4.957 6.415 1.00 96.88 102 LEU A CA 1
ATOM 761 C C . LEU A 1 102 ? 4.453 5.557 7.821 1.00 96.88 102 LEU A C 1
ATOM 763 O O . LEU A 1 102 ? 3.371 5.429 8.406 1.00 96.88 102 LEU A O 1
ATOM 767 N N . TYR A 1 103 ? 5.482 6.202 8.374 1.00 96.00 103 TYR A N 1
ATOM 768 C CA . TYR A 1 103 ? 5.421 6.875 9.675 1.00 96.00 103 TYR A CA 1
ATOM 769 C C . TYR A 1 103 ? 5.187 8.388 9.569 1.00 96.00 103 TYR A C 1
ATOM 771 O O . TYR A 1 103 ? 5.108 9.068 10.592 1.00 96.00 103 TYR A O 1
ATOM 779 N N . LEU A 1 104 ? 5.024 8.935 8.360 1.00 96.25 104 LEU A N 1
ATOM 780 C CA . LEU A 1 104 ? 4.632 10.333 8.197 1.00 96.25 104 LEU A CA 1
ATOM 781 C C . LEU A 1 104 ? 3.152 10.535 8.548 1.00 96.25 104 LEU A C 1
ATOM 783 O O . LEU A 1 104 ? 2.317 9.655 8.363 1.00 96.25 104 LEU A O 1
ATOM 787 N N . ALA A 1 105 ? 2.820 11.725 9.050 1.00 96.00 105 ALA A N 1
ATOM 788 C CA . ALA A 1 105 ? 1.449 12.077 9.426 1.00 96.00 105 ALA A CA 1
ATOM 789 C C . ALA A 1 105 ? 0.562 12.451 8.222 1.00 96.00 105 ALA A C 1
ATOM 791 O O . ALA A 1 105 ? -0.660 12.527 8.344 1.00 96.00 105 ALA A O 1
ATOM 792 N N . ASP A 1 106 ? 1.168 12.731 7.067 1.00 98.06 106 ASP A N 1
ATOM 793 C CA . ASP A 1 106 ? 0.455 13.244 5.904 1.00 98.06 106 ASP A CA 1
ATOM 794 C C . ASP A 1 106 ? -0.341 12.152 5.180 1.00 98.06 106 ASP A C 1
ATOM 796 O O . ASP A 1 106 ? 0.215 11.180 4.671 1.00 98.06 106 ASP A O 1
ATOM 800 N N . ALA A 1 107 ? -1.658 12.341 5.089 1.00 98.00 107 ALA A N 1
ATOM 801 C CA . ALA A 1 107 ? -2.559 11.346 4.517 1.00 98.00 107 ALA A CA 1
ATOM 802 C C . ALA A 1 107 ? -2.336 11.097 3.013 1.00 98.00 107 ALA A C 1
ATOM 804 O O . ALA A 1 107 ? -2.627 9.996 2.544 1.00 98.00 107 ALA A O 1
ATOM 805 N N . GLU A 1 108 ? -1.845 12.081 2.248 1.00 98.06 108 GLU A N 1
ATOM 806 C CA . GLU A 1 108 ? -1.540 11.872 0.827 1.00 98.06 108 GLU A CA 1
ATOM 807 C C . GLU A 1 108 ? -0.299 10.993 0.676 1.00 98.06 108 GLU A C 1
ATOM 809 O O . GLU A 1 108 ? -0.338 9.997 -0.047 1.00 98.06 108 GLU A O 1
ATOM 814 N N . VAL A 1 109 ? 0.767 11.299 1.421 1.00 98.50 109 VAL A N 1
ATOM 815 C CA . VAL A 1 109 ? 1.981 10.470 1.442 1.00 98.50 109 VAL A CA 1
ATOM 816 C C . VAL A 1 109 ? 1.668 9.042 1.887 1.00 98.50 109 VAL A C 1
ATOM 818 O O . VAL A 1 109 ? 2.057 8.095 1.201 1.00 98.50 109 VAL A O 1
ATOM 821 N N . LEU A 1 110 ? 0.913 8.867 2.976 1.00 98.69 110 LEU A N 1
ATOM 822 C CA . LEU A 1 110 ? 0.496 7.545 3.453 1.00 98.69 110 LEU A CA 1
ATOM 823 C C . LEU A 1 110 ? -0.317 6.785 2.403 1.00 98.69 110 LEU A C 1
ATOM 825 O O . LEU A 1 110 ? -0.071 5.602 2.182 1.00 98.69 110 LEU A O 1
ATOM 829 N N . SER A 1 111 ? -1.253 7.462 1.730 1.00 98.56 111 SER A N 1
ATOM 830 C CA . SER A 1 111 ? -2.061 6.872 0.661 1.00 98.56 111 SER A CA 1
ATOM 831 C C . SER A 1 111 ? -1.175 6.339 -0.466 1.00 98.56 111 SER A C 1
ATOM 833 O O . SER A 1 111 ? -1.283 5.165 -0.813 1.00 98.56 111 SER A O 1
ATOM 835 N N . TYR A 1 112 ? -0.278 7.162 -1.020 1.00 98.56 112 TYR A N 1
ATOM 836 C CA . TYR A 1 112 ? 0.609 6.728 -2.106 1.00 98.56 112 TYR A CA 1
ATOM 837 C C . TYR A 1 112 ? 1.577 5.629 -1.666 1.00 98.56 112 TYR A C 1
ATOM 839 O O . TYR A 1 112 ? 1.789 4.674 -2.405 1.00 98.56 112 TYR A O 1
ATOM 847 N N . THR A 1 113 ? 2.097 5.705 -0.442 1.00 98.62 113 THR A N 1
ATOM 848 C CA . THR A 1 113 ? 2.989 4.679 0.117 1.00 98.62 113 THR A CA 1
ATOM 849 C C . THR A 1 113 ? 2.275 3.334 0.266 1.00 98.62 113 THR A C 1
ATOM 851 O O . THR A 1 113 ? 2.814 2.305 -0.137 1.00 98.62 113 THR A O 1
ATOM 854 N N . CYS A 1 114 ? 1.037 3.329 0.772 1.00 98.62 114 CYS A N 1
ATOM 855 C CA . CYS A 1 114 ? 0.226 2.114 0.865 1.00 98.62 114 CYS A CA 1
ATOM 856 C C . CYS A 1 114 ? -0.128 1.558 -0.519 1.00 98.62 114 CYS A C 1
ATOM 858 O O . CYS A 1 114 ? -0.122 0.347 -0.703 1.00 98.62 114 CYS A O 1
ATOM 860 N N . TRP A 1 115 ? -0.407 2.416 -1.509 1.00 98.12 115 TRP A N 1
ATOM 861 C CA . TRP A 1 115 ? -0.595 1.955 -2.887 1.00 98.12 115 TRP A CA 1
ATOM 862 C C . TRP A 1 115 ? 0.673 1.298 -3.421 1.00 98.12 115 TRP A C 1
ATOM 864 O O . TRP A 1 115 ? 0.594 0.201 -3.955 1.00 98.12 115 TRP A O 1
ATOM 874 N N . THR A 1 116 ? 1.845 1.909 -3.244 1.00 98.06 116 THR A N 1
ATOM 875 C CA . THR A 1 116 ? 3.124 1.298 -3.631 1.00 98.06 116 THR A CA 1
ATOM 876 C C . THR A 1 116 ? 3.290 -0.098 -3.031 1.00 98.06 116 THR A C 1
ATOM 878 O O . THR A 1 116 ? 3.594 -1.036 -3.760 1.00 98.06 116 THR A O 1
ATOM 881 N N . LEU A 1 117 ? 3.038 -0.257 -1.730 1.00 97.75 117 LEU A N 1
ATOM 882 C CA . LEU A 1 117 ? 3.135 -1.552 -1.050 1.00 97.75 117 LEU A CA 1
ATOM 883 C C . LEU A 1 117 ? 2.112 -2.564 -1.567 1.00 97.75 117 LEU A C 1
ATOM 885 O O . LEU A 1 117 ? 2.466 -3.715 -1.792 1.00 97.75 117 LEU A O 1
ATOM 889 N N . SER A 1 118 ? 0.880 -2.132 -1.832 1.00 97.19 118 SER A N 1
ATOM 890 C CA . SER A 1 118 ? -0.140 -2.988 -2.435 1.00 97.19 118 SER A CA 1
ATOM 891 C C . SER A 1 118 ? 0.305 -3.539 -3.789 1.00 97.19 118 SER A C 1
ATOM 893 O O . SER A 1 118 ? 0.120 -4.727 -4.022 1.00 97.19 118 SER A O 1
ATOM 895 N N . HIS A 1 119 ? 0.895 -2.711 -4.657 1.00 95.19 119 HIS A N 1
ATOM 896 C CA . HIS A 1 119 ? 1.402 -3.161 -5.957 1.00 95.19 119 HIS A CA 1
ATOM 897 C C . HIS A 1 119 ? 2.616 -4.088 -5.812 1.00 95.19 119 HIS A C 1
ATOM 899 O O . HIS A 1 119 ? 2.739 -5.051 -6.559 1.00 95.19 119 HIS A O 1
ATOM 905 N N . LEU A 1 120 ? 3.500 -3.837 -4.837 1.00 93.56 120 LEU A N 1
ATOM 906 C CA . LEU A 1 120 ? 4.619 -4.741 -4.546 1.00 93.56 120 LEU A CA 1
ATOM 907 C C . LEU A 1 120 ? 4.120 -6.114 -4.090 1.00 93.56 120 LEU A C 1
ATOM 909 O O . LEU A 1 120 ? 4.616 -7.119 -4.591 1.00 93.56 120 LEU A O 1
ATOM 913 N N . CYS A 1 121 ? 3.128 -6.153 -3.195 1.00 93.19 121 CYS A N 1
ATOM 914 C CA . CYS A 1 121 ? 2.528 -7.393 -2.701 1.00 93.19 121 CYS A CA 1
ATOM 915 C C . CYS A 1 121 ? 1.611 -8.092 -3.720 1.00 93.19 121 CYS A C 1
ATOM 917 O O . CYS A 1 121 ? 1.204 -9.215 -3.472 1.00 93.19 121 CYS A O 1
ATOM 919 N N . ASP A 1 122 ? 1.265 -7.442 -4.834 1.00 90.00 122 ASP A N 1
ATOM 920 C CA . ASP A 1 122 ? 0.610 -8.078 -5.993 1.00 90.00 122 ASP A CA 1
ATOM 921 C C . ASP A 1 122 ? 1.630 -8.780 -6.917 1.00 90.00 122 ASP A C 1
ATOM 923 O O . ASP A 1 122 ? 1.260 -9.448 -7.879 1.00 90.00 122 ASP A O 1
ATOM 927 N N . GLY A 1 123 ? 2.927 -8.576 -6.656 1.00 84.88 123 GLY A N 1
ATOM 928 C CA . GLY A 1 123 ? 4.039 -9.157 -7.399 1.00 84.88 123 GLY A CA 1
ATOM 929 C C . GLY A 1 123 ? 4.503 -10.520 -6.858 1.00 84.88 123 GLY A C 1
ATOM 930 O O . GLY A 1 123 ? 3.752 -11.216 -6.179 1.00 84.88 123 GLY A O 1
ATOM 931 N N . PRO A 1 124 ? 5.755 -10.919 -7.151 1.00 85.00 124 PRO A N 1
ATOM 932 C CA . PRO A 1 124 ? 6.313 -12.199 -6.710 1.00 85.00 124 PRO A CA 1
ATOM 933 C C . PRO A 1 124 ? 6.324 -12.361 -5.183 1.00 85.00 124 PRO A C 1
ATOM 935 O O . PRO A 1 124 ? 6.511 -11.387 -4.452 1.00 85.00 124 PRO A O 1
ATOM 938 N N . SER A 1 125 ? 6.261 -13.602 -4.689 1.00 86.12 125 SER A N 1
ATOM 939 C CA . SER A 1 125 ? 6.285 -13.909 -3.246 1.00 86.12 125 SER A CA 1
ATOM 940 C C . SER A 1 125 ? 7.519 -13.354 -2.521 1.00 86.12 125 SER A C 1
ATOM 942 O O . SER A 1 125 ? 7.452 -13.050 -1.332 1.00 86.12 125 SER A O 1
ATOM 944 N N . SER A 1 126 ? 8.633 -13.138 -3.231 1.00 87.38 126 SER A N 1
ATOM 945 C CA . SER A 1 126 ? 9.829 -12.472 -2.695 1.00 87.38 126 SER A CA 1
ATOM 946 C C . SER A 1 126 ? 9.566 -11.023 -2.259 1.00 87.38 126 SER A C 1
ATOM 948 O O . SER A 1 126 ? 10.166 -10.555 -1.289 1.00 87.38 126 SER A O 1
ATOM 950 N N . HIS A 1 127 ? 8.653 -10.308 -2.925 1.00 90.94 127 HIS A N 1
ATOM 951 C CA . HIS A 1 127 ? 8.233 -8.967 -2.524 1.00 90.94 127 HIS A CA 1
ATOM 952 C C . HIS A 1 127 ? 7.409 -9.004 -1.242 1.00 90.94 127 HIS A C 1
ATOM 954 O O . HIS A 1 127 ? 7.666 -8.221 -0.328 1.00 90.94 127 HIS A O 1
ATOM 960 N N . ILE A 1 128 ? 6.455 -9.934 -1.158 1.00 92.06 128 ILE A N 1
ATOM 961 C CA . ILE A 1 128 ? 5.624 -10.132 0.034 1.00 92.06 128 ILE A CA 1
ATOM 962 C C . ILE A 1 128 ? 6.527 -10.468 1.227 1.00 92.06 128 ILE A C 1
ATOM 964 O O . ILE A 1 128 ? 6.487 -9.776 2.247 1.00 92.06 128 ILE A O 1
ATOM 968 N N . ALA A 1 129 ? 7.433 -11.435 1.056 1.00 91.62 129 ALA A N 1
ATOM 969 C CA . ALA A 1 129 ? 8.422 -11.810 2.060 1.00 91.62 129 ALA A CA 1
ATOM 970 C C . ALA A 1 129 ? 9.258 -10.610 2.516 1.00 91.62 129 ALA A C 1
ATOM 972 O O . ALA A 1 129 ? 9.445 -10.405 3.713 1.00 91.62 129 ALA A O 1
ATOM 973 N N . ALA A 1 130 ? 9.717 -9.764 1.593 1.00 92.31 130 ALA A N 1
ATOM 974 C CA . ALA A 1 130 ? 10.476 -8.570 1.941 1.00 92.31 130 ALA A CA 1
ATOM 975 C C . ALA A 1 130 ? 9.642 -7.555 2.747 1.00 92.31 130 ALA A C 1
ATOM 977 O O . ALA A 1 130 ? 10.147 -6.986 3.712 1.00 92.31 130 ALA A O 1
ATOM 978 N N . VAL A 1 131 ? 8.363 -7.347 2.421 1.00 94.19 131 VAL A N 1
ATOM 979 C CA . VAL A 1 131 ? 7.479 -6.449 3.190 1.00 94.19 131 VAL A CA 1
ATOM 980 C C . VAL A 1 131 ? 7.278 -6.956 4.623 1.00 94.19 131 VAL A C 1
ATOM 982 O O . VAL A 1 131 ? 7.336 -6.157 5.563 1.00 94.19 131 VAL A O 1
ATOM 985 N N . VAL A 1 132 ? 7.100 -8.268 4.798 1.00 93.50 132 VAL A N 1
ATOM 986 C CA . VAL A 1 132 ? 6.797 -8.888 6.100 1.00 93.50 132 VAL A CA 1
ATOM 987 C C . VAL A 1 132 ? 8.042 -9.122 6.960 1.00 93.50 132 VAL A C 1
ATOM 989 O O . VAL A 1 132 ? 7.987 -8.983 8.177 1.00 93.50 132 VAL A O 1
ATOM 992 N N . THR A 1 133 ? 9.181 -9.450 6.355 1.00 91.12 133 THR A N 1
ATOM 993 C CA . THR A 1 133 ? 10.403 -9.833 7.088 1.00 91.12 133 THR A CA 1
ATOM 994 C C . THR A 1 133 ? 11.460 -8.732 7.137 1.00 91.12 133 THR A C 1
ATOM 996 O O . THR A 1 133 ? 12.482 -8.900 7.803 1.00 91.12 133 THR A O 1
ATOM 999 N N . SER A 1 134 ? 11.242 -7.592 6.463 1.00 89.44 134 SER A N 1
ATOM 100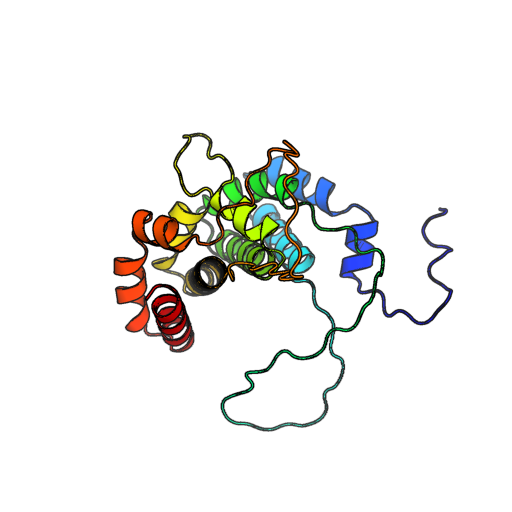0 C CA . SER A 1 134 ? 12.215 -6.495 6.479 1.00 89.44 134 SER A CA 1
ATOM 1001 C C . SER A 1 134 ? 12.519 -6.044 7.914 1.00 89.44 134 SER A C 1
ATOM 1003 O O . SER A 1 134 ? 11.599 -5.682 8.648 1.00 89.44 134 SER A O 1
ATOM 1005 N N . PRO A 1 135 ? 13.798 -5.995 8.325 1.00 80.25 135 PRO A N 1
ATOM 1006 C CA . PRO A 1 135 ? 14.154 -5.675 9.701 1.00 80.25 135 PRO A CA 1
ATOM 1007 C C . PRO A 1 135 ? 13.757 -4.237 10.031 1.00 80.25 135 PRO A C 1
ATOM 1009 O O . PRO A 1 135 ? 14.132 -3.305 9.309 1.00 80.25 135 PRO A O 1
ATOM 1012 N N . ASP A 1 136 ? 12.988 -4.061 11.104 1.00 73.81 136 ASP A N 1
ATOM 1013 C CA . ASP A 1 136 ? 12.742 -2.754 11.709 1.00 73.81 136 ASP A CA 1
ATOM 1014 C C . ASP A 1 136 ? 13.936 -2.329 12.584 1.00 73.81 136 ASP A C 1
ATOM 1016 O O . ASP A 1 136 ? 14.671 -3.169 13.108 1.00 73.81 136 ASP A O 1
ATOM 1020 N N . LEU A 1 137 ? 14.115 -1.020 12.785 1.00 69.81 137 LEU A N 1
ATOM 1021 C CA . LEU A 1 137 ? 15.143 -0.454 13.668 1.00 69.81 137 LEU A CA 1
ATOM 1022 C C . LEU A 1 137 ? 15.015 -0.969 15.106 1.00 69.81 137 LEU A C 1
ATOM 1024 O O . LEU A 1 137 ? 16.020 -1.116 15.797 1.00 69.81 137 LEU A O 1
ATOM 1028 N N . ASN A 1 138 ? 13.789 -1.274 15.536 1.00 73.31 138 ASN A N 1
ATOM 1029 C CA . ASN A 1 138 ? 13.498 -1.798 16.866 1.00 73.31 138 ASN A CA 1
ATOM 1030 C C . ASN A 1 138 ? 13.421 -3.334 16.904 1.00 73.31 138 ASN A C 1
ATOM 1032 O O . ASN A 1 138 ? 13.022 -3.887 17.925 1.00 73.31 138 ASN A O 1
ATOM 1036 N N . GLN A 1 139 ? 13.771 -4.019 15.805 1.00 73.00 139 GLN A N 1
ATOM 1037 C CA . GLN A 1 139 ? 13.697 -5.482 15.661 1.00 73.00 139 GLN A CA 1
ATOM 1038 C C . GLN A 1 139 ? 12.304 -6.059 15.972 1.00 73.00 139 GLN A C 1
ATOM 1040 O O . GLN A 1 139 ? 12.177 -7.200 16.413 1.00 73.00 139 GLN A O 1
ATOM 1045 N N . VAL A 1 140 ? 11.249 -5.271 15.741 1.00 73.94 140 VAL A N 1
ATOM 1046 C CA . VAL A 1 140 ? 9.870 -5.734 15.907 1.00 73.94 140 VAL A CA 1
ATOM 1047 C C . VAL A 1 140 ? 9.563 -6.744 14.793 1.00 73.94 140 VAL A C 1
ATOM 1049 O O . VAL A 1 140 ? 9.819 -6.444 13.620 1.00 73.94 140 VAL A O 1
ATOM 1052 N N . PRO A 1 141 ? 9.034 -7.936 15.125 1.00 80.31 141 PRO A N 1
ATOM 1053 C CA . PRO A 1 141 ? 8.632 -8.909 14.118 1.00 80.31 141 PRO A CA 1
ATOM 1054 C C . PRO A 1 141 ? 7.495 -8.358 13.243 1.00 80.31 141 PRO A C 1
ATOM 1056 O O . PRO A 1 141 ? 6.690 -7.537 13.678 1.00 80.31 141 PRO A O 1
ATOM 1059 N N . GLY A 1 142 ? 7.431 -8.814 11.991 1.00 85.38 142 GLY A N 1
ATOM 1060 C CA . GLY A 1 142 ? 6.375 -8.434 11.044 1.00 85.38 142 GLY A CA 1
ATOM 1061 C C . GLY A 1 142 ? 6.693 -7.241 10.137 1.00 85.38 142 GLY A C 1
ATOM 1062 O O . GLY A 1 142 ? 5.846 -6.847 9.336 1.00 85.38 142 GLY A O 1
ATOM 1063 N N . GLY A 1 143 ? 7.899 -6.671 10.209 1.00 92.81 143 GLY A N 1
ATOM 1064 C CA . GLY A 1 143 ? 8.391 -5.711 9.218 1.00 92.81 143 GLY A CA 1
ATOM 1065 C C . GLY A 1 143 ? 7.494 -4.480 9.081 1.00 92.81 143 GLY A C 1
ATOM 1066 O O . GLY A 1 143 ? 7.397 -3.672 10.002 1.00 92.81 143 GLY A O 1
ATOM 1067 N N . LEU A 1 144 ? 6.846 -4.302 7.925 1.00 95.69 144 LEU A N 1
ATOM 1068 C CA . LEU A 1 144 ? 5.924 -3.177 7.694 1.00 95.69 144 LEU A CA 1
ATOM 1069 C C . LEU A 1 144 ? 4.469 -3.473 8.109 1.00 95.69 144 LEU A C 1
ATOM 1071 O O . LEU A 1 144 ? 3.648 -2.551 8.154 1.00 95.69 144 LEU A O 1
ATOM 1075 N N . VAL A 1 145 ? 4.138 -4.729 8.423 1.00 96.44 145 VAL A N 1
ATOM 1076 C CA . VAL A 1 145 ? 2.774 -5.179 8.744 1.00 96.44 145 VAL A CA 1
ATOM 1077 C C . VAL A 1 145 ? 2.177 -4.483 9.969 1.00 96.44 145 VAL A C 1
ATOM 1079 O O . VAL A 1 145 ? 1.047 -4.005 9.836 1.00 96.44 145 VAL A O 1
ATOM 1082 N N . PRO A 1 146 ? 2.875 -4.328 11.116 1.00 96.12 146 PRO A N 1
ATOM 1083 C CA . PRO A 1 146 ? 2.289 -3.677 12.290 1.00 96.12 146 PRO A CA 1
ATOM 1084 C C . PRO A 1 146 ? 1.736 -2.287 11.962 1.00 96.12 146 PRO A C 1
ATOM 1086 O O . PRO A 1 146 ? 0.590 -1.957 12.276 1.00 96.12 146 PRO A O 1
ATOM 1089 N N . ARG A 1 147 ? 2.515 -1.495 11.215 1.00 96.88 147 ARG A N 1
ATOM 1090 C CA . ARG A 1 147 ? 2.104 -0.152 10.806 1.00 96.88 147 ARG A CA 1
ATOM 1091 C C . ARG A 1 147 ? 0.963 -0.175 9.787 1.00 96.88 147 ARG A C 1
ATOM 1093 O O . ARG A 1 147 ? 0.060 0.654 9.873 1.00 96.88 147 ARG A O 1
ATOM 1100 N N . L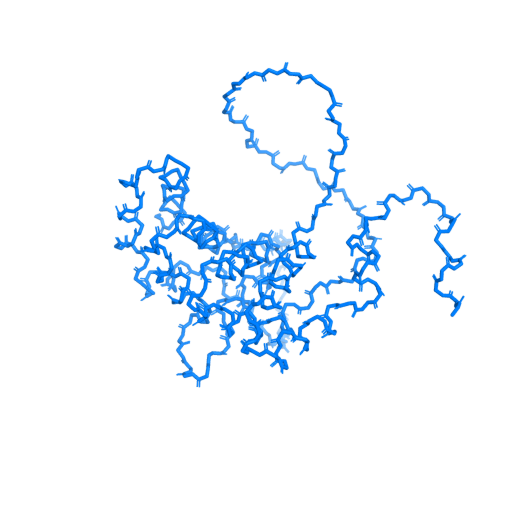EU A 1 148 ? 0.955 -1.119 8.847 1.00 98.12 148 LEU A N 1
ATOM 1101 C CA . LEU A 1 148 ? -0.159 -1.291 7.905 1.00 98.12 148 LEU A CA 1
ATOM 1102 C C . LEU A 1 148 ? -1.468 -1.640 8.632 1.00 98.12 148 LEU A C 1
ATOM 1104 O O . LEU A 1 148 ? -2.513 -1.070 8.311 1.00 98.12 148 LEU A O 1
ATOM 1108 N N . VAL A 1 149 ? -1.410 -2.503 9.651 1.00 98.06 149 VAL A N 1
ATOM 1109 C CA . VAL A 1 149 ? -2.563 -2.859 10.494 1.00 98.06 149 VAL A CA 1
ATOM 1110 C C . VAL A 1 149 ? -3.064 -1.656 11.298 1.00 98.06 149 VAL A C 1
ATOM 1112 O O . VAL A 1 149 ? -4.274 -1.432 11.399 1.00 98.06 149 VAL A O 1
ATOM 1115 N N . GLU A 1 150 ? -2.166 -0.819 11.823 1.00 97.69 150 GLU A N 1
ATOM 1116 C CA . GLU A 1 150 ? -2.555 0.437 12.474 1.00 97.69 150 GLU A CA 1
ATOM 1117 C C . GLU A 1 150 ? -3.332 1.364 11.528 1.00 97.69 150 GLU A C 1
ATOM 1119 O O . GLU A 1 150 ? -4.342 1.949 11.931 1.00 97.69 150 GLU A O 1
ATOM 1124 N N . LEU A 1 151 ? -2.897 1.464 10.268 1.00 98.44 151 LEU A N 1
ATOM 1125 C CA . LEU A 1 151 ? -3.506 2.317 9.244 1.00 98.44 151 LEU A CA 1
ATOM 1126 C C . LEU A 1 151 ? -4.887 1.832 8.771 1.00 98.44 151 LEU A C 1
ATOM 1128 O O . LEU A 1 151 ? -5.622 2.613 8.159 1.00 98.44 151 LEU A O 1
ATOM 1132 N N . LEU A 1 152 ? -5.304 0.606 9.107 1.00 98.38 152 LEU A N 1
ATOM 1133 C CA . LEU A 1 152 ? -6.646 0.099 8.790 1.00 98.38 152 LEU A CA 1
ATOM 1134 C C . LEU A 1 152 ? -7.767 0.943 9.411 1.00 98.38 152 LEU A C 1
ATOM 1136 O O . LEU A 1 152 ? -8.859 0.996 8.864 1.00 98.38 152 LEU A O 1
ATOM 1140 N N . VAL A 1 153 ? -7.515 1.651 10.512 1.00 96.12 153 VAL A N 1
ATOM 1141 C CA . VAL A 1 153 ? -8.507 2.541 11.156 1.00 96.12 153 VAL A CA 1
ATOM 1142 C C . VAL A 1 153 ? -8.157 4.018 11.001 1.00 96.12 153 VAL A C 1
ATOM 1144 O O . VAL A 1 153 ? -8.584 4.860 11.790 1.00 96.12 153 VAL A O 1
ATOM 1147 N N . HIS A 1 154 ? -7.359 4.351 9.987 1.00 98.00 154 HIS A N 1
ATOM 1148 C CA . HIS A 1 154 ? -7.043 5.733 9.670 1.00 98.00 154 HIS A CA 1
ATOM 1149 C C . HIS A 1 154 ? -8.310 6.522 9.284 1.00 98.00 154 HIS A C 1
ATOM 1151 O O . HIS A 1 154 ? -9.204 6.005 8.620 1.00 98.00 154 HIS A O 1
ATOM 1157 N N . GLN A 1 155 ? -8.373 7.806 9.654 1.00 96.56 155 GLN A N 1
ATOM 1158 C CA . GLN A 1 155 ? -9.567 8.642 9.433 1.00 96.56 155 GLN A CA 1
ATOM 1159 C C . GLN A 1 155 ? -9.877 8.883 7.949 1.00 96.56 155 GLN A C 1
ATOM 1161 O O . GLN A 1 155 ? -11.016 9.133 7.558 1.00 96.56 155 GLN A O 1
ATOM 1166 N N . SER A 1 156 ? -8.849 8.824 7.103 1.00 97.44 156 SER A N 1
ATOM 1167 C CA . SER A 1 156 ? -8.998 8.919 5.654 1.00 97.44 156 SER A CA 1
ATOM 1168 C C . SER A 1 156 ? -9.100 7.532 5.037 1.00 97.44 156 SER A C 1
ATOM 1170 O O . SER A 1 156 ? -8.107 6.804 4.976 1.00 97.44 156 SER A O 1
ATOM 1172 N N . TRP A 1 157 ? -10.264 7.227 4.461 1.00 96.69 157 TRP A N 1
ATOM 1173 C CA . TRP A 1 157 ? -10.500 5.990 3.711 1.00 96.69 157 TRP A CA 1
ATOM 1174 C C . TRP A 1 157 ? -9.530 5.805 2.530 1.00 96.69 157 TRP A C 1
ATOM 1176 O O . TRP A 1 157 ? -9.303 4.680 2.090 1.00 96.69 157 TRP A O 1
ATOM 1186 N N . ARG A 1 158 ? -8.944 6.900 2.019 1.00 96.88 158 ARG A N 1
ATOM 1187 C CA . ARG A 1 158 ? -7.922 6.872 0.959 1.00 96.88 158 ARG A CA 1
ATOM 1188 C C . ARG A 1 158 ? -6.621 6.217 1.417 1.00 96.88 158 ARG A C 1
ATOM 1190 O O . ARG A 1 158 ? -5.900 5.709 0.575 1.00 96.88 158 ARG A O 1
ATOM 1197 N N . VAL A 1 159 ? -6.356 6.210 2.724 1.00 98.56 159 VAL A N 1
ATOM 1198 C CA . VAL A 1 159 ? -5.249 5.471 3.346 1.00 98.56 159 VAL A CA 1
ATOM 1199 C C . VAL A 1 159 ? -5.706 4.063 3.722 1.00 98.56 159 VAL A C 1
ATOM 1201 O O . VAL A 1 159 ? -5.037 3.093 3.385 1.00 98.56 159 VAL A O 1
ATOM 1204 N N . THR A 1 160 ? -6.888 3.938 4.338 1.00 98.44 160 THR A N 1
ATOM 1205 C CA . THR A 1 160 ? -7.451 2.645 4.757 1.00 98.44 160 THR A CA 1
ATOM 1206 C C . THR A 1 160 ? -7.560 1.651 3.608 1.00 98.44 160 THR A C 1
ATOM 1208 O O . THR A 1 160 ? -7.181 0.498 3.763 1.00 98.44 160 THR A O 1
ATOM 1211 N N . LYS A 1 161 ? -8.072 2.082 2.449 1.00 97.75 161 LYS A N 1
ATOM 1212 C CA . LYS A 1 161 ? -8.306 1.200 1.301 1.00 97.75 161 LYS A CA 1
ATOM 1213 C C . LYS A 1 161 ? -7.018 0.528 0.792 1.00 97.75 161 LYS A C 1
ATOM 1215 O O . LYS A 1 161 ? -7.008 -0.698 0.734 1.00 97.75 161 LYS A O 1
ATOM 1220 N N . PRO A 1 162 ? -5.948 1.257 0.423 1.00 98.44 162 PRO A N 1
ATOM 1221 C CA . PRO A 1 162 ? -4.712 0.616 -0.022 1.00 98.44 162 PRO A CA 1
ATOM 1222 C C . PRO A 1 162 ? -3.977 -0.133 1.098 1.00 98.44 162 PRO A C 1
ATOM 1224 O O . PRO A 1 162 ? -3.358 -1.157 0.819 1.00 98.44 162 PRO A O 1
ATOM 1227 N N . ALA A 1 163 ? -4.070 0.309 2.359 1.00 98.69 163 ALA A N 1
ATOM 1228 C CA . ALA A 1 163 ? -3.522 -0.455 3.483 1.00 98.69 163 ALA A CA 1
ATOM 1229 C C . ALA A 1 163 ? -4.213 -1.824 3.607 1.00 98.69 163 ALA A C 1
ATOM 1231 O O . ALA A 1 163 ? -3.546 -2.853 3.661 1.00 98.69 163 ALA A O 1
ATOM 1232 N N . LEU A 1 164 ? -5.548 -1.845 3.551 1.00 98.56 164 LEU A N 1
ATOM 1233 C CA . LEU A 1 164 ? -6.351 -3.066 3.571 1.00 98.56 164 LEU A CA 1
ATOM 1234 C C . LEU A 1 164 ? -6.049 -3.975 2.380 1.00 98.56 164 LEU A C 1
ATOM 1236 O O . LEU A 1 164 ? -5.860 -5.170 2.571 1.00 98.56 164 LEU A O 1
ATOM 1240 N N . ARG A 1 165 ? -5.928 -3.407 1.175 1.00 97.62 165 ARG A N 1
ATOM 1241 C CA . ARG A 1 165 ? -5.527 -4.154 -0.023 1.00 97.62 165 ARG A CA 1
ATOM 1242 C C . ARG A 1 165 ? -4.155 -4.809 0.150 1.00 97.62 165 ARG A C 1
ATOM 1244 O O . ARG A 1 165 ? -3.977 -5.958 -0.226 1.00 97.62 165 ARG A O 1
ATOM 1251 N N . THR A 1 166 ? -3.204 -4.101 0.761 1.00 98.25 166 THR A N 1
ATOM 1252 C CA . THR A 1 166 ? -1.867 -4.643 1.052 1.00 98.25 166 THR A CA 1
ATOM 1253 C C . THR A 1 166 ? -1.950 -5.835 2.007 1.00 98.25 166 THR A C 1
ATOM 1255 O O . THR A 1 166 ? -1.354 -6.869 1.727 1.00 98.25 166 THR A O 1
ATOM 1258 N N . ILE A 1 167 ? -2.717 -5.720 3.099 1.00 98.06 167 ILE A N 1
ATOM 1259 C CA . ILE A 1 167 ? -2.949 -6.824 4.046 1.00 98.06 167 ILE A CA 1
ATOM 1260 C C . ILE A 1 167 ? -3.609 -8.016 3.345 1.00 98.06 167 ILE A C 1
ATOM 1262 O O . ILE A 1 167 ? -3.150 -9.141 3.507 1.00 98.06 167 ILE A O 1
ATOM 1266 N N . GLY A 1 168 ? -4.633 -7.763 2.531 1.00 96.56 168 GLY A N 1
ATOM 1267 C CA . GLY A 1 168 ? -5.320 -8.779 1.740 1.00 96.56 168 GLY A CA 1
ATOM 1268 C C . GLY A 1 168 ? -4.391 -9.522 0.772 1.00 96.56 168 GLY A C 1
ATOM 1269 O O . GLY A 1 168 ? -4.445 -10.745 0.694 1.00 96.56 168 GLY A O 1
ATOM 1270 N N . ASN A 1 169 ? -3.487 -8.807 0.096 1.00 95.06 169 ASN A N 1
ATOM 1271 C CA . ASN A 1 169 ? -2.479 -9.415 -0.776 1.00 95.06 169 ASN A CA 1
ATOM 1272 C C . ASN A 1 169 ? -1.463 -10.267 0.010 1.00 95.06 169 ASN A C 1
ATOM 1274 O O . ASN A 1 169 ? -1.070 -11.323 -0.469 1.00 95.06 169 ASN A O 1
ATOM 1278 N N . ILE A 1 170 ? -1.075 -9.856 1.225 1.00 94.69 170 ILE A N 1
ATOM 1279 C CA . ILE A 1 170 ? -0.164 -10.635 2.085 1.00 94.69 170 ILE A CA 1
ATOM 1280 C C . ILE A 1 170 ? -0.802 -11.966 2.512 1.00 94.69 170 ILE A C 1
ATOM 1282 O O . ILE A 1 170 ? -0.136 -12.993 2.449 1.00 94.69 170 ILE A O 1
ATOM 1286 N N . VAL A 1 171 ? -2.077 -11.961 2.918 1.00 93.44 171 VAL A N 1
ATOM 1287 C CA . VAL A 1 171 ? -2.787 -13.192 3.337 1.00 93.44 171 VAL A CA 1
ATOM 1288 C C . VAL A 1 171 ? -3.219 -14.069 2.161 1.00 93.44 171 VAL A C 1
ATOM 1290 O O . VAL A 1 171 ? -3.507 -15.240 2.344 1.00 93.44 171 VAL A O 1
ATOM 1293 N N . CYS A 1 172 ? -3.288 -13.509 0.951 1.00 89.31 172 CYS A N 1
ATOM 1294 C CA . CYS A 1 172 ? -3.593 -14.261 -0.266 1.00 89.31 172 CYS A CA 1
ATOM 1295 C C . CYS A 1 172 ? -2.347 -14.908 -0.891 1.00 89.31 172 CYS A C 1
ATOM 1297 O O . CYS A 1 172 ? -2.476 -15.574 -1.916 1.00 89.31 172 CYS A O 1
ATOM 1299 N N . ALA A 1 173 ? -1.149 -14.674 -0.341 1.00 81.50 173 ALA A N 1
ATOM 1300 C CA . ALA A 1 173 ? 0.077 -15.265 -0.857 1.00 81.50 173 ALA A CA 1
ATOM 1301 C C . ALA A 1 173 ? -0.068 -16.794 -0.872 1.00 81.50 173 ALA A C 1
ATOM 1303 O O . ALA A 1 173 ? -0.172 -17.419 0.180 1.00 81.50 173 ALA A O 1
ATOM 1304 N N . GLU A 1 174 ? -0.134 -17.390 -2.064 1.00 65.88 174 GLU A N 1
ATOM 1305 C CA . GLU A 1 174 ? -0.263 -18.838 -2.189 1.00 65.88 174 GLU A CA 1
ATOM 1306 C C . GLU A 1 174 ? 1.039 -19.511 -1.739 1.00 65.88 174 GLU A C 1
ATOM 1308 O O . GLU A 1 174 ? 2.140 -19.120 -2.146 1.00 65.88 174 GLU A O 1
ATOM 1313 N N . CYS A 1 175 ? 0.905 -20.564 -0.928 1.00 55.84 175 CYS A N 1
ATOM 1314 C CA . CYS A 1 175 ? 1.960 -21.546 -0.747 1.00 55.84 175 CYS A CA 1
ATOM 1315 C C . CYS A 1 175 ? 2.297 -22.120 -2.124 1.00 55.84 175 CYS A C 1
ATOM 1317 O O . CYS A 1 175 ? 1.516 -22.884 -2.689 1.00 55.84 175 CYS A O 1
ATOM 1319 N N . GLY A 1 176 ? 3.458 -21.757 -2.666 1.00 50.09 176 GLY A N 1
ATOM 1320 C CA . GLY A 1 176 ? 4.028 -22.464 -3.800 1.00 50.09 176 GLY A CA 1
ATOM 1321 C C . GLY A 1 176 ? 4.341 -23.893 -3.375 1.00 50.09 176 GLY A C 1
ATOM 1322 O O . GLY A 1 176 ? 5.438 -24.175 -2.900 1.00 50.09 176 GLY A O 1
ATOM 1323 N N . GLU A 1 177 ? 3.390 -24.808 -3.546 1.00 42.97 177 GLU A N 1
ATOM 1324 C CA . GLU A 1 177 ? 3.755 -26.174 -3.876 1.00 42.97 177 GLU A CA 1
ATOM 1325 C C . GLU A 1 177 ? 4.372 -26.119 -5.274 1.00 42.97 177 GLU A C 1
ATOM 1327 O O . GLU A 1 177 ? 3.702 -26.351 -6.280 1.00 42.97 177 GLU A O 1
ATOM 1332 N N . ASP A 1 178 ? 5.678 -25.867 -5.352 1.00 44.81 178 ASP A N 1
ATOM 1333 C CA . ASP A 1 178 ? 6.471 -26.359 -6.476 1.00 44.81 178 ASP A CA 1
ATOM 1334 C C . ASP A 1 178 ? 6.561 -27.888 -6.340 1.00 44.81 178 ASP A C 1
ATOM 1336 O O . ASP A 1 178 ? 7.611 -28.490 -6.112 1.00 44.81 178 ASP A O 1
ATOM 1340 N N . GLY A 1 179 ? 5.400 -28.535 -6.448 1.00 40.31 179 GLY A N 1
ATOM 1341 C CA . GLY A 1 179 ? 5.221 -29.962 -6.580 1.00 40.31 179 GLY A CA 1
ATOM 1342 C C . GLY A 1 179 ? 5.685 -30.387 -7.961 1.00 40.31 179 GLY A C 1
ATOM 1343 O O . GLY A 1 179 ? 4.883 -30.792 -8.800 1.00 40.31 179 GLY A O 1
ATOM 1344 N N . ASN A 1 180 ? 6.998 -30.381 -8.187 1.00 36.19 180 ASN A N 1
ATOM 1345 C CA . ASN A 1 180 ? 7.592 -31.335 -9.111 1.00 36.19 180 ASN A CA 1
ATOM 1346 C C . ASN A 1 180 ? 7.533 -32.723 -8.455 1.00 36.19 180 ASN A C 1
ATOM 1348 O O . ASN A 1 180 ? 8.543 -33.291 -8.047 1.00 36.19 180 ASN A O 1
ATOM 1352 N N . ASN A 1 181 ? 6.322 -33.274 -8.351 1.00 40.69 181 ASN A N 1
ATOM 1353 C CA . ASN A 1 181 ? 6.093 -34.684 -8.075 1.00 40.69 181 ASN A CA 1
ATOM 1354 C C . ASN A 1 181 ? 6.433 -35.492 -9.332 1.00 40.69 181 ASN A C 1
ATOM 1356 O O . ASN A 1 181 ? 5.570 -36.132 -9.927 1.00 40.69 181 ASN A O 1
ATOM 1360 N N . ASN A 1 182 ? 7.703 -35.481 -9.734 1.00 39.03 182 ASN A N 1
ATOM 1361 C CA . ASN A 1 182 ? 8.238 -36.571 -10.526 1.00 39.03 182 ASN A CA 1
ATOM 1362 C C . ASN A 1 182 ? 8.732 -37.637 -9.558 1.00 39.03 182 ASN A C 1
ATOM 1364 O O . ASN A 1 182 ? 9.760 -37.513 -8.898 1.00 39.03 182 ASN A O 1
ATOM 1368 N N . SER A 1 183 ? 7.936 -38.693 -9.482 1.00 46.66 183 SER A N 1
ATOM 1369 C CA . SER A 1 183 ? 8.275 -39.966 -8.881 1.00 46.66 183 SER A CA 1
ATOM 1370 C C . SER A 1 183 ? 9.655 -40.441 -9.350 1.00 46.66 183 SER A C 1
ATOM 1372 O O . SER A 1 183 ? 9.806 -40.830 -10.503 1.00 46.66 183 SER A O 1
ATOM 1374 N N . ALA A 1 184 ? 10.642 -40.460 -8.458 1.00 38.72 184 ALA A N 1
ATOM 1375 C CA . ALA A 1 184 ? 11.729 -41.438 -8.458 1.00 38.72 184 ALA A CA 1
ATOM 1376 C C . ALA A 1 184 ? 12.514 -41.306 -7.151 1.00 38.72 184 ALA A C 1
ATOM 1378 O O . ALA A 1 184 ? 13.046 -40.244 -6.841 1.00 38.72 184 ALA A O 1
ATOM 1379 N N . GLY A 1 185 ? 12.573 -42.395 -6.383 1.00 42.91 185 GLY A N 1
ATOM 1380 C CA . GLY A 1 185 ? 13.438 -42.491 -5.217 1.00 42.91 185 GLY A CA 1
ATOM 1381 C C . GLY A 1 185 ? 14.900 -42.224 -5.576 1.00 42.91 185 GLY A C 1
ATOM 1382 O O . GLY A 1 185 ? 15.393 -42.668 -6.611 1.00 42.91 185 GLY A O 1
ATOM 1383 N N . GLY A 1 186 ? 15.584 -41.510 -4.692 1.00 35.00 186 GLY A N 1
ATOM 1384 C CA . GLY A 1 186 ? 17.006 -41.230 -4.796 1.00 35.00 186 GLY A CA 1
ATOM 1385 C C . GLY A 1 186 ? 17.446 -40.420 -3.591 1.00 35.00 186 GLY A C 1
ATOM 1386 O O . GLY A 1 186 ? 17.177 -39.228 -3.508 1.00 35.00 186 GLY A O 1
ATOM 1387 N N . GLU A 1 187 ? 18.090 -41.089 -2.642 1.00 46.41 187 GLU A N 1
ATOM 1388 C CA . GLU A 1 187 ? 18.881 -40.447 -1.601 1.00 46.41 187 GLU A CA 1
ATOM 1389 C C . GLU A 1 187 ? 19.960 -39.579 -2.270 1.00 46.41 187 GLU A C 1
ATOM 1391 O O . GLU A 1 187 ? 20.866 -40.103 -2.916 1.00 46.41 187 GLU A O 1
ATOM 1396 N N . HIS A 1 188 ? 19.882 -38.257 -2.124 1.00 38.91 188 HIS A N 1
ATOM 1397 C CA . HIS A 1 188 ? 21.045 -37.390 -2.288 1.00 38.91 188 HIS A CA 1
ATOM 1398 C C . HIS A 1 188 ? 20.883 -36.158 -1.396 1.00 38.91 188 HIS A C 1
ATOM 1400 O O . HIS A 1 188 ? 20.014 -35.317 -1.619 1.00 38.91 188 HIS A O 1
ATOM 1406 N N . LEU A 1 189 ? 21.700 -36.099 -0.342 1.00 50.94 189 LEU A N 1
ATOM 1407 C CA . LEU A 1 189 ? 21.918 -34.894 0.445 1.00 50.94 189 LEU A CA 1
ATOM 1408 C C . LEU A 1 189 ? 22.575 -33.848 -0.460 1.00 50.94 189 LEU A C 1
ATOM 1410 O O . LEU A 1 189 ? 23.742 -34.014 -0.800 1.00 50.94 189 LEU A O 1
ATOM 1414 N N . ASP A 1 190 ? 21.884 -32.750 -0.753 1.00 40.75 190 ASP A N 1
ATOM 1415 C CA . ASP A 1 190 ? 22.550 -31.499 -1.111 1.00 40.75 190 ASP A CA 1
ATOM 1416 C C . ASP A 1 190 ? 22.106 -30.393 -0.158 1.00 40.75 190 ASP A C 1
ATOM 1418 O O . ASP A 1 190 ? 21.005 -29.845 -0.221 1.00 40.75 190 ASP A O 1
ATOM 1422 N N . ILE A 1 191 ? 23.018 -30.091 0.764 1.00 50.75 191 ILE A N 1
ATOM 1423 C CA . ILE A 1 191 ? 23.000 -28.924 1.634 1.00 50.75 191 ILE A CA 1
ATOM 1424 C C . ILE A 1 191 ? 23.281 -27.709 0.741 1.00 50.75 191 ILE A C 1
ATOM 1426 O O . ILE A 1 191 ? 24.428 -27.331 0.513 1.00 50.75 191 ILE A O 1
ATOM 1430 N N . SER A 1 192 ? 22.218 -27.100 0.222 1.00 44.12 192 SER A N 1
ATOM 1431 C CA . SER A 1 192 ? 22.206 -25.679 -0.131 1.00 44.12 192 SER A CA 1
ATOM 1432 C C . SER A 1 192 ? 21.068 -25.019 0.643 1.00 44.12 192 SER A C 1
ATOM 1434 O O . SER A 1 192 ? 19.955 -24.837 0.163 1.00 44.12 192 SER A O 1
ATOM 1436 N N . ASP A 1 193 ? 21.371 -24.750 1.913 1.00 50.97 193 ASP A N 1
ATOM 1437 C CA . ASP A 1 193 ? 20.539 -24.013 2.856 1.00 50.97 193 ASP A CA 1
ATOM 1438 C C . ASP A 1 193 ? 20.186 -22.627 2.301 1.00 50.97 193 ASP A C 1
ATOM 1440 O O . ASP A 1 193 ? 20.975 -21.682 2.347 1.00 50.97 193 ASP A O 1
ATOM 1444 N N . SER A 1 194 ? 18.953 -22.488 1.838 1.00 49.56 194 SER A N 1
ATOM 1445 C CA . SER A 1 194 ? 18.179 -21.282 2.081 1.00 49.56 194 SER A CA 1
ATOM 1446 C C . SER A 1 194 ? 16.745 -21.746 2.298 1.00 49.56 194 SER A C 1
ATOM 1448 O O . SER A 1 194 ? 16.125 -22.195 1.332 1.00 49.56 194 SER A O 1
ATOM 1450 N N . PRO A 1 195 ? 16.207 -21.706 3.532 1.00 49.50 195 PRO A N 1
ATOM 1451 C CA . PRO A 1 195 ? 14.811 -22.052 3.743 1.00 49.50 195 PRO A CA 1
ATOM 1452 C C . PRO A 1 195 ? 13.980 -21.157 2.825 1.00 49.50 195 PRO A C 1
ATOM 1454 O O . PRO A 1 195 ? 14.166 -19.935 2.814 1.00 49.50 195 PRO A O 1
ATOM 1457 N N . ALA A 1 196 ? 13.130 -21.772 1.999 1.00 55.72 196 ALA A N 1
ATOM 1458 C CA . ALA A 1 196 ? 12.157 -21.029 1.216 1.00 55.72 196 ALA A CA 1
ATOM 1459 C C . ALA A 1 196 ? 11.431 -20.064 2.172 1.00 55.72 196 ALA A C 1
ATOM 1461 O O . ALA A 1 196 ? 11.146 -20.451 3.313 1.00 55.72 196 ALA A O 1
ATOM 1462 N N . PRO A 1 197 ? 11.212 -18.796 1.777 1.00 56.44 197 PRO A N 1
ATOM 1463 C CA . PRO A 1 197 ? 10.582 -17.826 2.659 1.00 56.44 197 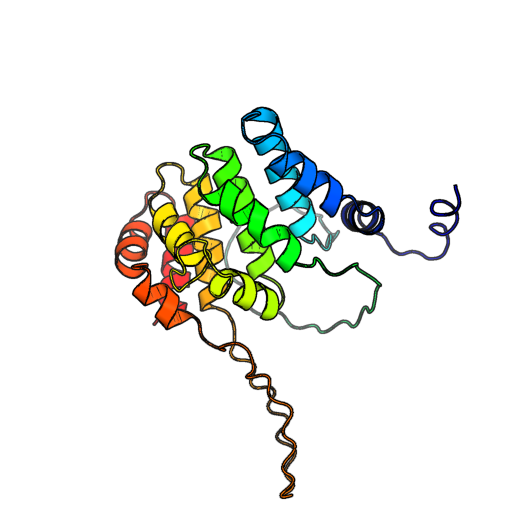PRO A CA 1
ATOM 1464 C C . PRO A 1 197 ? 9.243 -18.385 3.155 1.00 56.44 197 PRO A C 1
ATOM 1466 O O . PRO A 1 197 ? 8.581 -19.091 2.391 1.00 56.44 197 PRO A O 1
ATOM 1469 N N . PRO A 1 198 ? 8.854 -18.098 4.412 1.00 58.62 198 PRO A N 1
ATOM 1470 C CA . PRO A 1 198 ? 7.623 -18.620 4.986 1.00 58.62 198 PRO A CA 1
ATOM 1471 C C . PRO A 1 198 ? 6.459 -18.394 4.023 1.00 58.62 198 PRO A C 1
ATOM 1473 O O . PRO A 1 198 ? 6.280 -17.309 3.466 1.00 58.62 198 PRO A O 1
ATOM 1476 N N . THR A 1 199 ? 5.744 -19.481 3.761 1.00 69.62 199 THR A N 1
ATOM 1477 C CA . THR A 1 199 ? 4.756 -19.589 2.687 1.00 69.62 199 THR A CA 1
ATOM 1478 C C . THR A 1 199 ? 3.369 -19.126 3.125 1.00 69.62 199 THR A C 1
ATOM 1480 O O . THR A 1 199 ? 2.493 -18.974 2.286 1.00 69.62 199 THR A O 1
ATOM 1483 N N . ASP A 1 200 ? 3.198 -18.859 4.423 1.00 83.81 200 ASP A N 1
ATOM 1484 C CA . ASP A 1 200 ? 1.992 -18.317 5.038 1.00 83.81 200 ASP A CA 1
ATOM 1485 C C . ASP A 1 200 ? 2.372 -17.199 6.025 1.00 83.81 200 ASP A C 1
ATOM 1487 O O . ASP A 1 200 ? 3.217 -17.375 6.905 1.00 83.81 200 ASP A O 1
ATOM 1491 N N . TYR A 1 201 ? 1.750 -16.031 5.861 1.00 91.56 201 TYR A N 1
ATOM 1492 C CA . TYR A 1 201 ? 1.941 -14.854 6.714 1.00 91.56 201 TYR A CA 1
ATOM 1493 C C . TYR A 1 201 ? 0.737 -14.571 7.616 1.00 91.56 201 TYR A C 1
ATOM 1495 O O . TYR A 1 201 ? 0.718 -13.556 8.315 1.00 91.56 201 TYR A O 1
ATOM 1503 N N . THR A 1 202 ? -0.268 -15.447 7.624 1.00 92.62 202 THR A N 1
ATOM 1504 C CA . THR A 1 202 ? -1.517 -15.264 8.368 1.00 92.62 202 THR A CA 1
ATOM 1505 C C . THR A 1 202 ? -1.258 -15.094 9.860 1.00 92.62 202 THR A C 1
ATOM 1507 O O . THR A 1 202 ? -1.790 -14.160 10.457 1.00 92.62 202 THR A O 1
ATOM 1510 N N . GLU A 1 203 ? -0.371 -15.897 10.456 1.00 91.44 203 GLU A N 1
ATOM 1511 C CA . GLU A 1 203 ? -0.003 -15.774 11.876 1.00 91.44 203 GLU A CA 1
ATOM 1512 C C . GLU A 1 203 ? 0.570 -14.385 12.206 1.00 91.44 203 GLU A C 1
ATOM 1514 O O . GLU A 1 203 ? 0.130 -13.742 13.156 1.00 91.44 203 GLU A O 1
ATOM 1519 N N . VAL A 1 204 ? 1.437 -13.837 11.346 1.00 92.25 204 VAL A N 1
ATOM 1520 C CA . VAL A 1 204 ? 1.988 -12.480 11.517 1.00 92.25 204 VAL A CA 1
ATOM 1521 C C . VAL A 1 204 ? 0.881 -11.421 11.494 1.00 92.25 204 VAL A C 1
ATOM 1523 O O . VAL A 1 204 ? 0.901 -10.462 12.270 1.00 92.25 204 VAL A O 1
ATOM 1526 N N . ILE A 1 205 ? -0.106 -11.579 10.609 1.00 94.88 205 ILE A N 1
ATOM 1527 C CA . ILE A 1 205 ? -1.246 -10.661 10.479 1.00 94.88 205 ILE A CA 1
ATOM 1528 C C . ILE A 1 205 ? -2.141 -10.732 11.727 1.00 94.88 205 ILE A C 1
ATOM 1530 O O . ILE A 1 205 ? -2.629 -9.696 12.199 1.00 94.88 205 ILE A O 1
ATOM 1534 N N . LEU A 1 206 ? -2.323 -11.929 12.292 1.00 95.06 206 LEU A N 1
ATOM 1535 C CA . LEU A 1 206 ? -3.048 -12.145 13.544 1.00 95.06 206 LEU A CA 1
ATOM 1536 C C . LEU A 1 206 ? -2.320 -11.504 14.733 1.00 95.06 206 LEU A C 1
ATOM 1538 O O . LEU A 1 206 ? -2.942 -10.728 15.465 1.00 95.06 206 LEU A O 1
ATOM 1542 N N . ASP A 1 207 ? -1.014 -11.738 14.867 1.00 94.88 207 ASP A N 1
ATOM 1543 C CA . ASP A 1 207 ? -0.168 -11.204 15.944 1.00 94.88 207 ASP A CA 1
ATOM 1544 C C . ASP A 1 207 ? -0.090 -9.674 15.934 1.00 94.88 207 ASP A C 1
ATOM 1546 O O . ASP A 1 207 ? -0.045 -9.029 16.983 1.00 94.88 207 ASP A O 1
ATOM 1550 N N . CYS A 1 208 ? -0.168 -9.062 14.749 1.00 95.19 208 CYS A N 1
ATOM 1551 C CA . CYS A 1 208 ? -0.247 -7.608 14.601 1.00 95.19 208 CYS A CA 1
ATOM 1552 C C . CYS A 1 208 ? -1.612 -7.018 15.012 1.00 95.19 208 CYS A C 1
ATOM 1554 O O . CYS A 1 208 ? -1.802 -5.801 14.959 1.00 95.19 208 CYS A O 1
ATOM 1556 N N . GLY A 1 209 ? -2.587 -7.843 15.406 1.00 95.94 209 GLY A N 1
ATOM 1557 C CA . GLY A 1 209 ? -3.899 -7.390 15.863 1.00 95.94 209 GLY A CA 1
ATOM 1558 C C . GLY A 1 209 ? -4.830 -6.949 14.731 1.00 95.94 209 GLY A C 1
ATOM 1559 O O . GLY A 1 209 ? -5.627 -6.022 14.913 1.00 95.94 209 GLY A O 1
ATOM 1560 N N . ALA A 1 210 ? -4.765 -7.594 13.560 1.00 97.12 210 ALA A N 1
ATOM 1561 C CA . ALA A 1 210 ? -5.608 -7.241 12.416 1.00 97.12 210 ALA A CA 1
ATOM 1562 C C . ALA A 1 210 ? -7.104 -7.525 12.646 1.00 97.12 210 ALA A C 1
ATOM 1564 O O . ALA A 1 210 ? -7.950 -6.738 12.217 1.00 97.12 210 ALA A O 1
ATOM 1565 N N . VAL A 1 211 ? -7.457 -8.601 13.360 1.00 97.31 211 VAL A N 1
ATOM 1566 C CA . VAL A 1 211 ? -8.854 -9.067 13.498 1.00 97.31 211 VAL A CA 1
ATOM 1567 C C . VAL A 1 211 ? -9.796 -8.011 14.104 1.00 97.31 211 VAL A C 1
ATOM 1569 O O . VAL A 1 211 ? -10.835 -7.733 13.494 1.00 97.31 211 VAL A O 1
ATOM 1572 N N . PRO A 1 212 ? -9.478 -7.345 15.236 1.00 98.00 212 PRO A N 1
ATOM 1573 C CA . PRO A 1 212 ? -10.323 -6.270 15.761 1.00 98.00 212 PRO A CA 1
ATOM 1574 C C . PRO A 1 212 ? -10.530 -5.113 14.774 1.00 98.00 212 PRO A C 1
ATOM 1576 O O . PRO A 1 212 ? -11.611 -4.523 14.734 1.00 98.00 212 PRO A O 1
ATOM 1579 N N . ARG A 1 213 ? -9.514 -4.799 13.959 1.00 98.12 213 ARG A N 1
ATOM 1580 C CA . ARG A 1 213 ? -9.572 -3.726 12.957 1.00 98.12 213 ARG A CA 1
ATOM 1581 C C . ARG A 1 213 ? -10.444 -4.138 11.772 1.00 98.12 213 ARG A C 1
ATOM 1583 O O . ARG A 1 213 ? -11.342 -3.393 11.392 1.00 98.12 213 ARG A O 1
ATOM 1590 N N . LEU A 1 214 ? -10.271 -5.353 11.255 1.00 98.19 214 LEU A N 1
ATOM 1591 C CA . LEU A 1 214 ? -11.104 -5.915 10.186 1.00 98.19 214 LEU A CA 1
ATOM 1592 C C . LEU A 1 214 ? -12.581 -6.004 10.599 1.00 98.19 214 LEU A C 1
ATOM 1594 O O . LEU A 1 214 ? -13.459 -5.619 9.826 1.00 98.19 214 LEU A O 1
ATOM 1598 N N . LYS A 1 215 ? -12.865 -6.391 11.851 1.00 97.94 215 LYS A N 1
ATOM 1599 C CA . LYS A 1 215 ? -14.222 -6.364 12.426 1.00 97.94 215 LYS A CA 1
ATOM 1600 C C . LYS A 1 215 ? -14.853 -4.966 12.395 1.00 97.94 215 LYS A C 1
ATOM 1602 O O . LYS A 1 215 ? -16.061 -4.839 12.216 1.00 97.94 215 LYS A O 1
ATOM 1607 N N . GLN A 1 216 ? -14.073 -3.906 12.585 1.00 97.44 216 GLN A N 1
ATOM 1608 C CA . GLN A 1 216 ? -14.591 -2.545 12.449 1.00 97.44 216 GLN A CA 1
ATOM 1609 C C . GLN A 1 216 ? -14.886 -2.209 10.979 1.00 97.44 216 GLN A C 1
ATOM 1611 O O . GLN A 1 216 ? -15.892 -1.562 10.679 1.00 97.44 216 GLN A O 1
ATOM 1616 N N . LEU A 1 217 ? -14.039 -2.674 10.057 1.00 97.75 217 LEU A N 1
ATOM 1617 C CA . LEU A 1 217 ? -14.135 -2.353 8.634 1.00 97.75 217 LEU A CA 1
ATOM 1618 C C . LEU A 1 217 ? -15.298 -3.033 7.903 1.00 97.75 217 LEU A C 1
ATOM 1620 O O . LEU A 1 217 ? -15.857 -2.427 6.989 1.00 97.75 217 LEU A O 1
ATOM 1624 N N . ILE A 1 218 ? -15.745 -4.215 8.334 1.00 97.62 218 ILE A N 1
ATOM 1625 C CA . ILE A 1 218 ? -16.954 -4.847 7.767 1.00 97.62 218 ILE A CA 1
ATOM 1626 C C . ILE A 1 218 ? -18.223 -3.999 7.978 1.00 97.62 218 ILE A C 1
ATOM 1628 O O . ILE A 1 218 ? -19.162 -4.072 7.187 1.00 97.62 218 ILE A O 1
ATOM 1632 N N . SER A 1 219 ? -18.230 -3.119 8.982 1.00 96.62 219 SER A N 1
ATOM 1633 C CA . SER A 1 219 ? -19.326 -2.181 9.269 1.00 96.62 219 SER A CA 1
ATOM 1634 C C . SER A 1 219 ? -19.038 -0.750 8.783 1.00 96.62 219 SER A C 1
ATOM 1636 O O . SER A 1 219 ? -19.733 0.187 9.174 1.00 96.62 219 SER A O 1
ATOM 1638 N N . HIS A 1 220 ? -18.012 -0.546 7.949 1.00 96.81 220 HIS A N 1
ATOM 1639 C CA . HIS A 1 220 ? -17.607 0.779 7.475 1.00 96.81 220 HIS A CA 1
ATOM 1640 C C . HIS A 1 220 ? -18.637 1.397 6.515 1.00 96.81 220 HIS A C 1
ATOM 1642 O O . HIS A 1 220 ? -19.197 0.718 5.660 1.00 96.81 220 HIS A O 1
ATOM 1648 N N . GLY A 1 221 ? -18.807 2.724 6.537 1.00 96.06 221 GLY A N 1
ATOM 1649 C CA . GLY A 1 221 ? -19.735 3.438 5.640 1.00 96.06 221 GLY A CA 1
ATOM 1650 C C . GLY A 1 221 ? -19.380 3.405 4.141 1.00 96.06 221 GLY A C 1
ATOM 1651 O O . GLY A 1 221 ? -20.089 3.988 3.326 1.00 96.06 221 GLY A O 1
ATOM 1652 N N . ASN A 1 222 ? -18.289 2.737 3.754 1.00 95.12 222 ASN A N 1
ATOM 1653 C CA . ASN A 1 222 ? -17.824 2.627 2.371 1.00 95.12 222 ASN A CA 1
ATOM 1654 C C . ASN A 1 222 ? -17.878 1.158 1.950 1.00 95.12 222 ASN A C 1
ATOM 1656 O O . ASN A 1 222 ? -17.088 0.352 2.438 1.00 95.12 222 ASN A O 1
ATOM 1660 N N . ARG A 1 223 ? -18.774 0.834 1.011 1.00 96.06 223 ARG A N 1
ATOM 1661 C CA . ARG A 1 223 ? -19.020 -0.542 0.555 1.00 96.06 223 ARG A CA 1
ATOM 1662 C C . ARG A 1 223 ? -17.790 -1.231 -0.024 1.00 96.06 223 ARG A C 1
ATOM 1664 O O . ARG A 1 223 ? -17.669 -2.442 0.105 1.00 96.06 223 ARG A O 1
ATOM 1671 N N . GLU A 1 224 ? -16.879 -0.486 -0.640 1.00 94.88 224 GLU A N 1
ATOM 1672 C CA . GLU A 1 224 ? -15.657 -1.070 -1.201 1.00 94.88 224 GLU A CA 1
ATOM 1673 C C . GLU A 1 224 ? -14.689 -1.510 -0.098 1.00 94.88 224 GLU A C 1
ATOM 1675 O O . GLU A 1 224 ? -14.063 -2.554 -0.220 1.00 94.88 224 GLU A O 1
ATOM 1680 N N . ILE A 1 225 ? -14.630 -0.772 1.015 1.00 97.25 225 ILE A N 1
ATOM 1681 C CA . ILE A 1 225 ? -13.862 -1.186 2.199 1.00 97.25 225 ILE A CA 1
ATOM 1682 C C . ILE A 1 225 ? -14.504 -2.409 2.854 1.00 97.25 225 ILE A C 1
ATOM 1684 O O . ILE A 1 225 ? -13.790 -3.329 3.231 1.00 97.25 225 ILE A O 1
ATOM 1688 N N . GLN A 1 226 ? -15.836 -2.449 2.953 1.00 98.06 226 GLN A N 1
ATOM 1689 C CA . GLN A 1 226 ? -16.537 -3.609 3.513 1.00 98.06 226 GLN A CA 1
ATOM 1690 C C . GLN A 1 226 ? -16.249 -4.881 2.709 1.00 98.06 226 GLN A C 1
ATOM 1692 O O . GLN A 1 226 ? -15.913 -5.904 3.293 1.00 98.06 226 GLN A O 1
ATOM 1697 N N . LYS A 1 227 ? -16.343 -4.810 1.373 1.00 97.44 227 LYS A N 1
ATOM 1698 C CA . LYS A 1 227 ? -16.040 -5.942 0.483 1.00 97.44 227 LYS A CA 1
ATOM 1699 C C . LYS A 1 227 ? -14.609 -6.435 0.660 1.00 97.44 227 LYS A C 1
ATOM 1701 O O . LYS A 1 227 ? -14.413 -7.629 0.849 1.00 97.44 227 LYS A O 1
ATOM 1706 N N . GLU A 1 228 ? -13.638 -5.524 0.637 1.00 97.00 228 GLU A N 1
ATOM 1707 C CA . GLU A 1 228 ? -12.225 -5.883 0.779 1.00 97.00 228 GLU A CA 1
ATOM 1708 C C . GLU A 1 228 ? -11.926 -6.451 2.176 1.00 97.00 228 GLU A C 1
ATOM 1710 O O . GLU A 1 228 ? -11.144 -7.385 2.312 1.00 97.00 228 GLU A O 1
ATOM 1715 N N . ALA A 1 229 ? -12.591 -5.945 3.221 1.00 98.12 229 ALA A N 1
ATOM 1716 C CA . ALA A 1 229 ? -12.445 -6.457 4.581 1.00 98.12 229 ALA A CA 1
ATOM 1717 C C . ALA A 1 229 ? -13.030 -7.868 4.712 1.00 98.12 229 ALA A C 1
ATOM 1719 O O . ALA A 1 229 ? -12.398 -8.732 5.313 1.00 98.12 229 ALA A O 1
ATOM 1720 N N . CYS A 1 230 ? -14.199 -8.119 4.115 1.00 97.94 230 CYS A N 1
ATOM 1721 C CA . CYS A 1 230 ? -14.782 -9.458 4.048 1.00 97.94 230 CYS A CA 1
ATOM 1722 C C . CYS A 1 230 ? -13.887 -10.428 3.266 1.00 97.94 230 CYS A C 1
ATOM 1724 O O . CYS A 1 230 ? -13.691 -11.549 3.719 1.00 97.94 230 CYS A O 1
ATOM 1726 N N . TRP A 1 231 ? -13.326 -9.992 2.135 1.00 96.06 231 TRP A N 1
ATOM 1727 C CA . TRP A 1 231 ? -12.387 -10.794 1.347 1.00 96.06 231 TRP A CA 1
ATOM 1728 C C . TRP A 1 231 ? -11.096 -11.102 2.121 1.00 96.06 231 TRP A C 1
ATOM 1730 O O . TRP A 1 231 ? -10.639 -12.237 2.156 1.00 96.06 231 TRP A O 1
ATOM 1740 N N . THR A 1 232 ? -10.546 -10.114 2.827 1.00 97.19 232 THR A N 1
ATOM 1741 C CA . THR A 1 232 ? -9.362 -10.317 3.674 1.00 97.19 232 THR A CA 1
ATOM 1742 C C . THR A 1 232 ? -9.654 -11.316 4.796 1.00 97.19 232 THR A C 1
ATOM 1744 O O . THR A 1 232 ? -8.857 -12.212 5.044 1.00 97.19 232 THR A O 1
ATOM 1747 N N . LEU A 1 233 ? -10.815 -11.206 5.454 1.00 96.81 233 LEU A N 1
ATOM 1748 C CA . LEU A 1 233 ? -11.234 -12.154 6.491 1.00 96.81 233 LEU A CA 1
ATOM 1749 C C . LEU A 1 233 ? -11.433 -13.574 5.947 1.00 96.81 233 LEU A C 1
ATOM 1751 O O . LEU A 1 233 ? -11.122 -14.514 6.666 1.00 96.81 233 LEU A O 1
ATOM 1755 N N . SER A 1 234 ? -11.922 -13.743 4.711 1.00 95.38 234 SER A N 1
ATOM 1756 C CA . SER A 1 234 ? -12.064 -15.078 4.114 1.00 95.38 234 SER A CA 1
ATOM 1757 C C . SER A 1 234 ? -10.733 -15.742 3.784 1.00 95.38 234 SER A C 1
ATOM 1759 O O . SER A 1 234 ? -10.696 -16.959 3.729 1.00 95.38 234 SER A O 1
ATOM 1761 N N . ASN A 1 235 ? -9.668 -14.965 3.567 1.00 93.38 235 ASN A N 1
ATOM 1762 C CA . ASN A 1 235 ? -8.327 -15.511 3.341 1.00 93.38 235 ASN A CA 1
ATOM 1763 C C . ASN A 1 235 ? -7.595 -15.837 4.655 1.00 93.38 235 ASN A C 1
ATOM 1765 O O . ASN A 1 235 ? -6.657 -16.617 4.644 1.00 93.38 235 ASN A O 1
ATOM 1769 N N . ILE A 1 236 ? -8.003 -15.224 5.773 1.00 92.69 236 ILE A N 1
ATOM 1770 C CA . ILE A 1 236 ? -7.450 -15.504 7.111 1.00 92.69 236 ILE A CA 1
ATOM 1771 C C . ILE A 1 236 ? -8.089 -16.754 7.748 1.00 92.69 236 ILE A C 1
ATOM 1773 O O . ILE A 1 236 ? -7.476 -17.365 8.621 1.00 92.69 236 ILE A O 1
ATOM 1777 N N . ALA A 1 237 ? -9.340 -17.068 7.391 1.00 89.12 237 ALA A N 1
ATOM 1778 C CA . ALA A 1 237 ? -10.169 -18.105 8.019 1.00 89.12 237 ALA A CA 1
ATOM 1779 C C . ALA A 1 237 ? -9.941 -19.500 7.426 1.00 89.12 237 ALA A C 1
ATOM 1781 O O . ALA A 1 237 ? -9.949 -20.462 8.228 1.00 89.12 237 ALA A O 1
#

Secondary structure (DSSP, 8-state):
--SGGGTTSS-----HHHHHHHTTTHHHHHHHHHH-TT-HHHHHHHHHHHHHHHS-----------------------------------HHHHHHHHHHHHT-S-HHHHHHHHHHHHHHHTS-HHHHHHHHHPPPTT--TTTTHHHHHHHTT-S-HHHHHHHHHHHHHHHT----------------------PPPPS--HHHHHHTTHHHHHHHHTT-S-HHHHHHHHHHHHHH-

InterPro domains:
  IPR000225 Armadillo [PF00514] (200-237)
  IPR000225 Armadillo [PS50176] (209-237)
  IPR000225 Armadillo [SM00185] (13-55)
  IPR000225 Armadillo [SM00185] (83-122)
  IPR000225 Armadillo [SM00185] (133-172)
  IPR000225 Armadillo [SM00185] (198-237)
  IPR011989 Armadillo-like helical [G3DSA:1.25.10.10] (3-237)
  IPR016024 Armadillo-type fold [SSF48371] (13-237)

Radius of gyration: 20.29 Å; chains: 1; bounding box: 48×62×51 Å

Foldseek 3Di:
DPPPPPPPDDDDPQDPLQVCVVVVVVVVLLVQCVVCVPPVVSLLVSLQVLLVSLLPDPPPDDDDDDDDDDDDDDDPDDDDDDPDPRPPPPLVVCQVSLLVQLPDPDPSSLLSSLSSLLSQLVDDVVSLLCCQCPQDPVRDHGHPLLSLLVQCPPPDVSNNLSSLSNLLSSLPQAQPPPPPPPDDDDDDDDPPDDPDRDRGCLVVNVVSPNVVSLVVQCVDPDVSSVVSSVSSVVSSD

Sequence (237 aa):
DSIINNINDKGSNVSARDVLLAAGVMSPLLQCLDSSPQNLSLQRIGSWALSNLVEGRVQHQNKPGSSKDASNKLGSMNCGNHHSGNEEIKIQSLLPTLRRLLYLADAEVLSYTCWTLSHLCDGPSSHIAAVVTSPDLNQVPGGLVPRLVELLVHQSWRVTKPALRTIGNIVCAECGEDGNNNSAGGEHLDISDSPAPPTDYTEVILDCGAVPRLKQLISHGNREIQKEACWTLSNIA

pLDDT: mean 78.01, std 24.91, range [25.44, 98.69]

Organism: NCBI:txid49252